Protein AF-A0A955R5H5-F1 (afdb_monomer)

Structure (mmCIF, N/CA/C/O backbone):
data_AF-A0A955R5H5-F1
#
_entry.id   AF-A0A955R5H5-F1
#
loop_
_atom_site.group_PDB
_atom_site.id
_atom_site.type_symbol
_atom_site.label_atom_id
_atom_site.label_alt_id
_atom_site.label_comp_id
_atom_site.label_asym_id
_atom_site.label_entity_id
_atom_site.label_seq_id
_atom_site.pdbx_PDB_ins_code
_atom_site.Cartn_x
_atom_site.Cartn_y
_atom_site.Cartn_z
_atom_site.occupancy
_atom_site.B_iso_or_equiv
_atom_site.auth_seq_id
_atom_site.auth_comp_id
_atom_site.auth_asym_id
_atom_site.auth_atom_id
_atom_site.pdbx_PDB_model_num
ATOM 1 N N . MET A 1 1 ? -11.544 -18.380 -12.487 1.00 40.41 1 MET A N 1
ATOM 2 C CA . MET A 1 1 ? -10.442 -18.846 -11.612 1.00 40.41 1 MET A CA 1
ATOM 3 C C . MET A 1 1 ? -9.152 -18.810 -12.414 1.00 40.41 1 MET A C 1
ATOM 5 O O . MET A 1 1 ? -9.013 -19.609 -13.329 1.00 40.41 1 MET A O 1
ATOM 9 N N . ALA A 1 2 ? -8.252 -17.868 -12.123 1.00 35.69 2 ALA A N 1
ATOM 10 C CA . ALA A 1 2 ? -6.928 -17.816 -12.738 1.00 35.69 2 ALA A CA 1
ATOM 11 C C . ALA A 1 2 ? -5.905 -18.457 -11.793 1.00 35.69 2 ALA A C 1
ATOM 13 O O . ALA A 1 2 ? -5.845 -18.164 -10.601 1.00 35.69 2 ALA A O 1
ATOM 14 N N . ILE A 1 3 ? -5.167 -19.395 -12.361 1.00 37.75 3 ILE A N 1
ATOM 15 C CA . ILE A 1 3 ? -4.262 -20.343 -11.725 1.00 37.75 3 ILE A CA 1
ATOM 16 C C . ILE A 1 3 ? -3.024 -19.631 -11.163 1.00 37.75 3 ILE A C 1
ATOM 18 O O . ILE A 1 3 ? -2.357 -18.849 -11.834 1.00 37.75 3 ILE A O 1
ATOM 22 N N . THR A 1 4 ? -2.751 -19.944 -9.901 1.00 45.56 4 THR A N 1
ATOM 23 C CA . THR A 1 4 ? -1.629 -19.575 -9.037 1.00 45.56 4 THR A CA 1
ATOM 24 C C . THR A 1 4 ? -0.266 -19.554 -9.747 1.00 45.56 4 THR A C 1
ATOM 26 O O . THR A 1 4 ? 0.260 -20.607 -10.104 1.00 45.56 4 THR A O 1
ATOM 29 N N . SER A 1 5 ? 0.367 -18.377 -9.861 1.00 42.75 5 SER A N 1
ATOM 30 C CA . SER A 1 5 ? 1.812 -18.288 -10.124 1.00 42.75 5 SER A CA 1
ATOM 31 C C . SER A 1 5 ? 2.577 -18.293 -8.793 1.00 42.75 5 SER A C 1
ATOM 33 O O . SER A 1 5 ? 2.209 -17.631 -7.822 1.00 42.75 5 SER A O 1
ATOM 35 N N . GLY A 1 6 ? 3.603 -19.136 -8.700 1.00 47.97 6 GLY A N 1
ATOM 36 C CA . GLY A 1 6 ? 4.294 -19.450 -7.454 1.00 47.97 6 GLY A CA 1
ATOM 37 C C . GLY A 1 6 ? 4.970 -18.252 -6.777 1.00 47.97 6 GLY A C 1
ATOM 38 O O . GLY A 1 6 ? 6.017 -17.787 -7.216 1.00 47.97 6 GLY A O 1
ATOM 39 N N . GLY A 1 7 ? 4.418 -17.836 -5.634 1.00 71.88 7 GLY A N 1
ATOM 40 C CA . GLY A 1 7 ? 5.145 -17.384 -4.438 1.00 71.88 7 GLY A CA 1
ATOM 41 C C . GLY A 1 7 ? 6.022 -16.130 -4.530 1.00 71.88 7 GLY A C 1
ATOM 42 O O . GLY A 1 7 ? 6.819 -15.911 -3.608 1.00 71.88 7 GLY A O 1
ATOM 43 N N . LYS A 1 8 ? 5.924 -15.332 -5.599 1.00 84.69 8 LYS A N 1
ATOM 44 C CA . LYS A 1 8 ? 6.640 -14.055 -5.704 1.00 84.69 8 LYS A CA 1
ATOM 45 C C . LYS A 1 8 ? 5.825 -12.905 -5.129 1.00 84.69 8 LYS A C 1
ATOM 47 O O . LYS A 1 8 ? 4.605 -12.899 -5.239 1.00 84.69 8 LYS A O 1
ATOM 52 N N . ALA A 1 9 ? 6.507 -11.956 -4.497 1.00 89.94 9 ALA A N 1
ATOM 53 C CA . ALA A 1 9 ? 5.872 -10.736 -4.020 1.00 89.94 9 ALA A CA 1
ATOM 54 C C . ALA A 1 9 ? 5.427 -9.856 -5.201 1.00 89.94 9 ALA A C 1
ATOM 56 O O . ALA A 1 9 ? 6.116 -9.798 -6.225 1.00 89.94 9 ALA A O 1
ATOM 57 N N . TYR A 1 10 ? 4.293 -9.177 -5.069 1.00 90.69 10 TYR A N 1
ATOM 58 C CA . TYR A 1 10 ? 3.777 -8.270 -6.093 1.00 90.69 10 TYR A CA 1
ATOM 59 C C . TYR A 1 10 ? 3.001 -7.105 -5.475 1.00 90.69 10 TYR A C 1
ATOM 61 O O . TYR A 1 10 ? 2.544 -7.180 -4.337 1.00 90.69 10 TYR A O 1
ATOM 69 N N . PHE A 1 11 ? 2.874 -6.028 -6.244 1.00 90.25 11 PHE A N 1
ATOM 70 C CA . PHE A 1 11 ? 2.105 -4.836 -5.908 1.00 90.25 11 PHE A CA 1
ATOM 71 C C . PHE A 1 11 ? 0.937 -4.708 -6.881 1.00 90.25 11 PHE A C 1
ATOM 73 O O . PHE A 1 11 ? 1.131 -4.880 -8.084 1.00 90.25 11 PHE A O 1
ATOM 80 N N . THR A 1 12 ? -0.244 -4.367 -6.387 1.00 88.56 12 THR A N 1
ATOM 81 C CA . THR A 1 12 ? -1.441 -4.140 -7.199 1.00 88.56 12 THR A CA 1
ATOM 82 C C . THR A 1 12 ? -1.892 -2.699 -7.027 1.00 88.56 12 THR A C 1
ATOM 84 O O . THR A 1 12 ? -2.096 -2.254 -5.903 1.00 88.56 12 THR A O 1
ATOM 87 N N . ASN A 1 13 ? -2.053 -1.973 -8.132 1.00 87.81 13 ASN A N 1
ATOM 88 C CA . ASN A 1 13 ? -2.708 -0.672 -8.154 1.00 87.81 13 ASN A CA 1
ATOM 89 C C . ASN A 1 13 ? -4.221 -0.886 -8.039 1.00 87.81 13 ASN A C 1
ATOM 91 O O . ASN A 1 13 ? -4.830 -1.463 -8.941 1.00 87.81 13 ASN A O 1
ATOM 95 N N . VAL A 1 14 ? -4.810 -0.419 -6.943 1.00 83.62 14 VAL A N 1
ATOM 96 C CA . VAL A 1 14 ? -6.243 -0.579 -6.672 1.00 83.62 14 VAL A CA 1
ATOM 97 C C . VAL A 1 14 ? -7.085 0.376 -7.525 1.00 83.62 14 VAL A C 1
ATOM 99 O O . VAL A 1 14 ? -8.175 0.003 -7.943 1.00 83.62 14 VAL A O 1
ATOM 102 N N . ASP A 1 15 ? -6.581 1.572 -7.840 1.00 77.75 15 ASP A N 1
ATOM 103 C CA . ASP A 1 15 ? -7.333 2.584 -8.597 1.00 77.75 15 ASP A CA 1
ATOM 104 C C . ASP A 1 15 ? -7.233 2.388 -10.129 1.00 77.75 15 ASP A C 1
ATOM 106 O O . ASP A 1 15 ? -8.121 2.805 -10.865 1.00 77.75 15 ASP A O 1
ATOM 110 N N . GLY A 1 16 ? -6.151 1.772 -10.627 1.00 69.12 16 GLY A N 1
ATOM 111 C CA . GLY A 1 16 ? -5.835 1.677 -12.065 1.00 69.12 16 GLY A CA 1
ATOM 112 C C . GLY A 1 16 ? -5.631 0.262 -12.621 1.00 69.12 16 GLY A C 1
ATOM 113 O O . GLY A 1 16 ? -5.218 0.118 -13.769 1.00 69.12 16 GLY A O 1
ATOM 114 N N . GLY A 1 17 ? -5.850 -0.787 -11.820 1.00 67.12 17 GLY A N 1
ATOM 115 C CA . GLY A 1 17 ? -5.877 -2.186 -12.282 1.00 67.12 17 GLY A CA 1
ATOM 116 C C . GLY A 1 17 ? -4.534 -2.810 -12.705 1.00 67.12 17 GLY A C 1
ATOM 117 O O . GLY A 1 17 ? -4.519 -3.908 -13.256 1.00 67.12 17 GLY A O 1
ATOM 118 N N . GLY A 1 18 ? -3.397 -2.153 -12.461 1.00 79.38 18 GLY A N 1
ATOM 119 C CA . GLY A 1 18 ? -2.066 -2.656 -12.831 1.00 79.38 18 GLY A CA 1
ATOM 120 C C . GLY A 1 18 ? -1.389 -3.501 -11.745 1.00 79.38 18 GLY A C 1
ATOM 121 O O . GLY A 1 18 ? -1.448 -3.158 -10.567 1.00 79.38 18 GLY A O 1
ATOM 122 N N . THR A 1 19 ? -0.665 -4.560 -12.127 1.00 86.12 19 THR A N 1
ATOM 123 C CA . THR A 1 19 ? 0.138 -5.379 -11.196 1.00 86.12 19 THR A CA 1
ATOM 124 C C . THR A 1 19 ? 1.630 -5.304 -11.523 1.00 86.12 19 THR A C 1
ATOM 126 O O . THR A 1 19 ? 2.046 -5.554 -12.653 1.00 86.12 19 THR A O 1
ATOM 129 N N . PHE A 1 20 ? 2.458 -5.015 -10.519 1.00 88.88 20 PHE A N 1
ATOM 130 C CA . PHE A 1 20 ? 3.916 -5.045 -10.608 1.00 88.88 20 PHE A CA 1
ATOM 131 C C . PHE A 1 20 ? 4.480 -6.246 -9.847 1.00 88.88 20 PHE A C 1
ATOM 133 O O . PHE A 1 20 ? 4.381 -6.332 -8.624 1.00 88.88 20 PHE A O 1
ATOM 140 N N . TYR A 1 21 ? 5.121 -7.163 -10.568 1.00 90.56 21 TYR A N 1
ATOM 141 C CA . TYR A 1 21 ? 5.742 -8.349 -9.981 1.00 90.56 21 TYR A CA 1
ATOM 142 C C . TYR A 1 21 ? 7.200 -8.092 -9.596 1.00 90.56 21 TYR A C 1
ATOM 144 O O . TYR A 1 21 ? 8.017 -7.674 -10.426 1.00 90.56 21 TYR A O 1
ATOM 152 N N . CYS A 1 22 ? 7.561 -8.425 -8.356 1.00 90.25 22 CYS A N 1
ATOM 153 C CA . CYS A 1 22 ? 8.949 -8.389 -7.914 1.00 90.25 22 CYS A CA 1
ATOM 154 C C . CYS A 1 22 ? 9.764 -9.484 -8.611 1.00 90.25 22 CYS A C 1
ATOM 156 O O . CYS A 1 22 ? 9.332 -10.631 -8.754 1.00 90.25 22 CYS A O 1
ATOM 158 N N . GLN A 1 23 ? 10.988 -9.147 -9.017 1.00 88.31 23 GLN A N 1
ATOM 159 C CA . GLN A 1 23 ? 11.893 -10.119 -9.629 1.00 88.31 23 GLN A CA 1
ATOM 160 C C . GLN A 1 23 ? 12.371 -11.158 -8.607 1.00 88.31 23 GLN A C 1
ATOM 162 O O . GLN A 1 23 ? 12.299 -12.369 -8.859 1.00 88.31 23 GLN A O 1
ATOM 167 N N . PHE A 1 24 ? 12.810 -10.656 -7.452 1.00 90.31 24 PHE A N 1
ATOM 168 C CA . PHE A 1 24 ? 13.217 -11.415 -6.280 1.00 90.31 24 PHE A CA 1
ATOM 169 C C . PHE A 1 24 ? 12.342 -11.031 -5.092 1.00 90.31 24 PHE A C 1
ATOM 171 O O . PHE A 1 24 ? 11.899 -9.889 -4.975 1.00 90.31 24 PHE A O 1
ATOM 178 N N . ASN A 1 25 ? 12.108 -11.994 -4.207 1.00 91.81 25 ASN A N 1
ATOM 179 C CA . ASN A 1 25 ? 11.373 -11.740 -2.977 1.00 91.81 25 ASN A CA 1
ATOM 180 C C . ASN A 1 25 ? 12.207 -10.886 -2.014 1.00 91.81 25 ASN A C 1
ATOM 182 O O . ASN A 1 25 ? 13.435 -11.026 -1.993 1.00 91.81 25 ASN A O 1
ATOM 186 N N . PRO A 1 26 ? 11.559 -10.033 -1.205 1.00 90.31 26 PRO A N 1
ATOM 187 C CA . PRO A 1 26 ? 12.258 -9.277 -0.179 1.00 90.31 26 PRO A CA 1
ATOM 188 C C . PRO A 1 26 ? 12.907 -10.234 0.825 1.00 90.31 26 PRO A C 1
ATOM 190 O O . PRO A 1 26 ? 12.339 -11.266 1.189 1.00 90.31 26 PRO A O 1
ATOM 193 N N . LYS A 1 27 ? 14.116 -9.888 1.277 1.00 90.56 27 LYS A N 1
ATOM 194 C CA . LYS A 1 27 ? 14.822 -10.648 2.322 1.00 90.56 27 LYS A CA 1
ATOM 195 C C . LYS A 1 27 ? 14.137 -10.493 3.681 1.00 90.56 27 LYS A C 1
ATOM 197 O O . LYS A 1 27 ? 14.104 -11.435 4.465 1.00 90.56 27 LYS A O 1
ATOM 202 N N . GLU A 1 28 ? 13.632 -9.295 3.949 1.00 90.62 28 GLU A N 1
ATOM 203 C CA . GLU A 1 28 ? 12.961 -8.916 5.185 1.00 90.62 28 GLU A CA 1
ATOM 204 C C . GLU A 1 28 ? 11.826 -7.935 4.884 1.00 90.62 28 GLU A C 1
ATOM 206 O O . GLU A 1 28 ? 11.904 -7.158 3.929 1.00 90.62 28 GLU A O 1
ATOM 211 N N . LEU A 1 29 ? 10.789 -7.978 5.717 1.00 92.00 29 LEU A N 1
ATOM 212 C CA . LEU A 1 29 ? 9.730 -6.979 5.786 1.00 92.00 29 LEU A CA 1
ATOM 213 C C . LEU A 1 29 ? 9.767 -6.369 7.187 1.00 92.00 29 LEU A C 1
ATOM 215 O O . LEU A 1 29 ? 9.774 -7.109 8.172 1.00 92.00 29 LEU A O 1
ATOM 219 N N . LYS A 1 30 ? 9.804 -5.039 7.280 1.00 92.19 30 LYS A N 1
ATOM 220 C CA . LYS A 1 30 ? 9.757 -4.303 8.549 1.00 92.19 30 LYS A CA 1
ATOM 221 C C . LYS A 1 30 ? 8.406 -3.624 8.674 1.00 92.19 30 LYS A C 1
ATOM 223 O O . LYS A 1 30 ? 8.125 -2.719 7.897 1.00 92.19 30 LYS A O 1
ATOM 228 N N . LEU A 1 31 ? 7.595 -4.088 9.617 1.00 92.25 31 LEU A N 1
ATOM 229 C CA . LEU A 1 31 ? 6.303 -3.499 9.950 1.00 92.25 31 LEU A CA 1
ATOM 230 C C . LEU A 1 31 ? 6.442 -2.721 11.261 1.00 92.25 31 LEU A C 1
ATOM 232 O O . LEU A 1 31 ? 6.859 -3.292 12.269 1.00 92.25 31 LEU A O 1
ATOM 236 N N . GLU A 1 32 ? 6.125 -1.432 11.228 1.00 88.88 32 GLU A N 1
ATOM 237 C CA . GLU A 1 32 ? 6.199 -0.531 12.376 1.00 88.88 32 GLU A CA 1
ATOM 238 C C . GLU A 1 32 ? 4.809 0.009 12.718 1.00 88.88 32 GLU A C 1
ATOM 240 O O . GLU A 1 32 ? 4.246 0.811 11.973 1.00 88.88 32 GLU A O 1
ATOM 245 N N . ASP A 1 33 ? 4.291 -0.400 13.878 1.00 88.69 33 ASP A N 1
ATOM 246 C CA . ASP A 1 33 ? 3.040 0.091 14.454 1.00 88.69 33 ASP A CA 1
ATOM 247 C C . ASP A 1 33 ? 3.350 1.021 15.626 1.00 88.69 33 ASP A C 1
ATOM 249 O O . ASP A 1 33 ? 4.019 0.635 16.588 1.00 88.69 33 ASP A O 1
ATOM 253 N N . THR A 1 34 ? 2.864 2.261 15.565 1.00 86.19 34 THR A N 1
ATOM 254 C CA . THR A 1 34 ? 3.123 3.262 16.609 1.00 86.19 34 THR A CA 1
ATOM 255 C C . THR A 1 34 ? 1.820 3.749 17.229 1.00 86.19 34 THR A C 1
ATOM 257 O O . THR A 1 34 ? 0.886 4.132 16.532 1.00 86.19 34 THR A O 1
ATOM 260 N N . ALA A 1 35 ? 1.764 3.801 18.559 1.00 87.94 35 ALA A N 1
ATOM 261 C CA . ALA A 1 35 ? 0.662 4.394 19.312 1.00 87.94 35 ALA A CA 1
ATOM 262 C C . ALA A 1 35 ? 1.147 5.631 20.074 1.00 87.94 35 ALA A C 1
ATOM 264 O O . ALA A 1 35 ? 2.223 5.623 20.671 1.00 87.94 35 ALA A O 1
ATOM 265 N N . SER A 1 36 ? 0.344 6.691 20.062 1.00 84.94 36 SER A N 1
ATOM 266 C CA . SER A 1 36 ? 0.617 7.920 20.800 1.00 84.94 36 SER A CA 1
ATOM 267 C C . SER A 1 36 ? -0.008 7.853 22.195 1.00 84.94 36 SER A C 1
ATOM 269 O O . SER A 1 36 ? -1.196 7.551 22.339 1.00 84.94 36 SER A O 1
ATOM 271 N N . TRP A 1 37 ? 0.809 8.125 23.214 1.00 87.25 37 TRP A N 1
ATOM 272 C CA . TRP A 1 37 ? 0.433 8.109 24.626 1.00 87.25 37 TRP A CA 1
ATOM 273 C C . TRP A 1 37 ? 0.801 9.443 25.264 1.00 87.25 37 TRP A C 1
ATOM 275 O O . TRP A 1 37 ? 1.936 9.905 25.126 1.00 87.25 37 TRP A O 1
ATOM 285 N N . LYS A 1 38 ? -0.139 10.034 25.997 1.00 86.62 38 LYS A N 1
ATOM 286 C CA . LYS A 1 38 ? 0.058 11.284 26.723 1.00 86.62 38 LYS A CA 1
ATOM 287 C C . LYS A 1 38 ? 0.225 11.015 28.222 1.00 86.62 38 LYS A C 1
ATOM 289 O O . LYS A 1 38 ? -0.648 10.376 28.813 1.00 86.62 38 LYS A O 1
ATOM 294 N N . PRO A 1 39 ? 1.310 11.487 28.857 1.00 84.06 39 PRO A N 1
ATOM 295 C CA . PRO A 1 39 ? 1.462 11.409 30.305 1.00 84.06 39 PRO A CA 1
ATOM 296 C C . PRO A 1 39 ? 0.536 12.403 31.022 1.00 84.06 39 PRO A C 1
ATOM 298 O O . PRO A 1 39 ? 0.275 13.496 30.525 1.00 84.06 39 PRO A O 1
ATOM 301 N N . SER A 1 40 ? 0.045 12.020 32.199 1.00 80.00 40 SER A N 1
ATOM 302 C CA . SER A 1 40 ? -0.732 12.872 33.099 1.00 80.00 40 SER A CA 1
ATOM 303 C C . SER A 1 40 ? 0.164 13.906 33.783 1.00 80.00 40 SER A C 1
ATOM 305 O O . SER A 1 40 ? 1.200 13.538 34.339 1.00 80.00 40 SER A O 1
ATOM 307 N N . ASP A 1 41 ? -0.279 15.161 33.845 1.00 75.62 41 ASP A N 1
ATOM 308 C CA . ASP A 1 41 ? 0.468 16.287 34.435 1.00 75.62 41 ASP A CA 1
ATOM 309 C C . ASP A 1 41 ? 0.388 16.368 35.983 1.00 75.62 41 ASP A C 1
ATOM 311 O O . ASP A 1 41 ? 0.565 17.432 36.579 1.00 75.62 41 ASP A O 1
ATOM 315 N N . GLU A 1 42 ? 0.108 15.256 36.669 1.00 76.38 42 GLU A N 1
ATOM 316 C CA . GLU A 1 42 ? -0.021 15.221 38.132 1.00 76.38 42 GLU A CA 1
ATOM 317 C C . GLU A 1 42 ? 1.346 15.360 38.830 1.00 76.38 42 GLU A C 1
ATOM 319 O O . GLU A 1 42 ? 2.248 14.536 38.664 1.00 76.38 42 GLU A O 1
ATOM 324 N N . GLN A 1 43 ? 1.504 16.401 39.654 1.00 66.31 43 GLN A N 1
ATOM 325 C CA . GLN A 1 43 ? 2.725 16.627 40.433 1.00 66.31 43 GLN A CA 1
ATOM 326 C C . GLN A 1 43 ? 2.788 15.697 41.656 1.00 66.31 43 GLN A C 1
ATOM 328 O O . GLN A 1 43 ? 1.817 15.558 42.395 1.00 66.31 43 GLN A O 1
ATOM 333 N N . GLY A 1 44 ? 3.958 15.098 41.906 1.00 74.19 44 GLY A N 1
ATOM 334 C CA . GLY A 1 44 ? 4.233 14.295 43.109 1.00 74.19 44 GLY A CA 1
ATOM 335 C C . GLY A 1 44 ? 4.215 12.775 42.913 1.00 74.19 44 GLY A C 1
ATOM 336 O O . GLY A 1 44 ? 4.519 12.042 43.852 1.00 74.19 44 GLY A O 1
ATOM 337 N N . GLN A 1 45 ? 3.919 12.284 41.708 1.00 66.62 45 GLN A N 1
ATOM 338 C CA . GLN A 1 45 ? 4.019 10.862 41.371 1.00 66.62 45 GLN A CA 1
ATOM 339 C C . GLN A 1 45 ? 5.399 10.540 40.782 1.00 66.62 45 GLN A C 1
ATOM 341 O O . GLN A 1 45 ? 5.888 11.232 39.894 1.00 66.62 45 GLN A O 1
ATOM 346 N N . SER A 1 46 ? 6.027 9.448 41.235 1.00 74.69 46 SER A N 1
ATOM 347 C CA . SER A 1 46 ? 7.308 8.984 40.669 1.00 74.69 46 SER A CA 1
ATOM 348 C C . SER A 1 46 ? 7.163 8.430 39.244 1.00 74.69 46 SER A C 1
ATOM 350 O O . SER A 1 46 ? 8.172 8.257 38.559 1.00 74.69 46 SER A O 1
ATOM 352 N N . LYS A 1 47 ? 5.936 8.103 38.814 1.00 77.94 47 LYS A N 1
ATOM 353 C CA . LYS A 1 47 ? 5.602 7.606 37.474 1.00 77.94 47 LYS A CA 1
ATOM 354 C C . LYS A 1 47 ? 4.267 8.226 37.032 1.00 77.94 47 LYS A C 1
ATOM 356 O O . LYS A 1 47 ? 3.285 8.019 37.742 1.00 77.94 47 LYS A O 1
ATOM 361 N N . PRO A 1 48 ? 4.209 8.965 35.910 1.00 78.38 48 PRO A N 1
ATOM 362 C CA . PRO A 1 48 ? 2.962 9.549 35.421 1.00 78.38 48 PRO A CA 1
ATOM 363 C C . PRO A 1 48 ? 2.026 8.464 34.874 1.00 78.38 48 PRO A C 1
ATOM 365 O O . PRO A 1 48 ? 2.480 7.462 34.314 1.00 78.38 48 PRO A O 1
ATOM 368 N N . LEU A 1 49 ? 0.716 8.672 35.008 1.00 81.00 49 LEU A N 1
ATOM 369 C CA . LEU A 1 49 ? -0.296 7.835 34.372 1.00 81.00 49 LEU A CA 1
ATOM 370 C C . LEU A 1 49 ? -0.316 8.131 32.864 1.00 81.00 49 LEU A C 1
ATOM 372 O O . LEU A 1 49 ? -0.251 9.288 32.461 1.00 81.00 49 LEU A O 1
ATOM 376 N N . LEU A 1 50 ? -0.383 7.101 32.020 1.00 84.19 50 LEU A N 1
ATOM 377 C CA . LEU A 1 50 ? -0.418 7.261 30.562 1.00 84.19 50 LEU A CA 1
ATOM 378 C C . LEU A 1 50 ? -1.853 7.132 30.048 1.00 84.19 50 LEU A C 1
ATOM 380 O O . LEU A 1 50 ? -2.513 6.123 30.296 1.00 84.19 50 LEU A O 1
ATOM 384 N N . THR A 1 51 ? -2.300 8.118 29.276 1.00 83.25 51 THR A N 1
ATOM 385 C CA . THR A 1 51 ? -3.575 8.098 28.554 1.00 83.25 51 THR A CA 1
ATOM 386 C C . THR A 1 51 ? -3.309 7.869 27.072 1.00 83.25 51 THR A C 1
ATOM 388 O O . THR A 1 51 ? -2.485 8.553 26.467 1.00 83.25 51 THR A O 1
ATOM 391 N N . TYR A 1 52 ? -3.993 6.897 26.475 1.00 85.75 52 TYR A N 1
ATOM 392 C CA . TYR A 1 52 ? -3.921 6.646 25.036 1.00 85.75 52 TYR A CA 1
ATOM 393 C C . TYR A 1 52 ? -4.579 7.792 24.253 1.00 85.75 52 TYR A C 1
ATOM 395 O O . TYR A 1 52 ? -5.712 8.159 24.561 1.00 85.75 52 TYR A O 1
ATOM 403 N N . GLU A 1 53 ? -3.896 8.336 23.240 1.00 85.62 53 GLU A N 1
ATOM 404 C CA . GLU A 1 53 ? -4.463 9.375 22.366 1.00 85.62 53 GLU A CA 1
ATOM 405 C C . GLU A 1 53 ? -4.970 8.799 21.043 1.00 85.62 53 GLU A C 1
ATOM 407 O O . GLU A 1 53 ? -6.152 8.913 20.723 1.00 85.62 53 GLU A O 1
ATOM 412 N N . LYS A 1 54 ? -4.069 8.210 20.245 1.00 80.19 54 LYS A N 1
ATOM 413 C CA . LYS A 1 54 ? -4.384 7.689 18.906 1.00 80.19 54 LYS A CA 1
ATOM 414 C C . LYS A 1 54 ? -3.332 6.713 18.388 1.00 80.19 54 LYS A C 1
ATOM 416 O O . LYS A 1 54 ? -2.148 6.832 18.708 1.00 80.19 54 LYS A O 1
ATOM 421 N N . GLY A 1 55 ? -3.751 5.799 17.518 1.00 83.81 55 GLY A N 1
ATOM 422 C CA . GLY A 1 55 ? -2.862 4.970 16.704 1.00 83.81 55 GLY A CA 1
ATOM 423 C C . GLY A 1 55 ? -2.331 5.759 15.508 1.00 83.81 55 GLY A C 1
ATOM 424 O O . GLY A 1 55 ? -3.050 6.574 14.930 1.00 83.81 55 GLY A O 1
ATOM 425 N N . GLN A 1 56 ? -1.062 5.564 15.165 1.00 84.31 56 GLN A N 1
ATOM 426 C CA . GLN A 1 56 ? -0.504 5.984 13.881 1.00 84.31 56 GLN A CA 1
ATOM 427 C C . GLN A 1 56 ? -0.711 4.864 12.853 1.00 84.31 56 GLN A C 1
ATOM 429 O O . GLN A 1 56 ? -0.713 3.700 13.250 1.00 84.31 56 GLN A O 1
ATOM 434 N N . PRO A 1 57 ? -0.865 5.192 11.557 1.00 87.56 57 PRO A N 1
ATOM 435 C CA . PRO A 1 57 ? -0.914 4.179 10.507 1.00 87.56 57 PRO A CA 1
ATOM 436 C C . PRO A 1 57 ? 0.355 3.328 10.509 1.00 87.56 57 PRO A C 1
ATOM 438 O O . PRO A 1 57 ? 1.448 3.881 10.688 1.00 87.56 57 PRO A O 1
ATOM 441 N N . ALA A 1 58 ? 0.214 2.024 10.275 1.00 90.12 58 ALA A N 1
ATOM 442 C CA . ALA A 1 58 ? 1.355 1.130 10.165 1.00 90.12 58 ALA A CA 1
ATOM 443 C C . ALA A 1 58 ? 2.278 1.559 9.014 1.00 90.12 58 ALA A C 1
ATOM 445 O O . ALA A 1 58 ? 1.823 2.013 7.957 1.00 90.12 58 ALA A O 1
ATOM 446 N N . VAL A 1 59 ? 3.586 1.400 9.196 1.00 92.88 59 VAL A N 1
ATOM 447 C CA . VAL A 1 59 ? 4.584 1.665 8.152 1.00 92.88 59 VAL A CA 1
ATOM 448 C C . VAL A 1 59 ? 5.265 0.359 7.774 1.00 92.88 59 VAL A C 1
ATOM 450 O O . VAL A 1 59 ? 5.859 -0.313 8.615 1.00 92.88 59 VAL A O 1
ATOM 453 N N . LEU A 1 60 ? 5.200 0.002 6.493 1.00 93.38 60 LEU A N 1
ATOM 454 C CA . LEU A 1 60 ? 5.886 -1.157 5.936 1.00 93.38 60 LEU A CA 1
ATOM 455 C C . LEU A 1 60 ? 7.117 -0.699 5.154 1.00 93.38 60 LEU A C 1
ATOM 457 O O . LEU A 1 60 ? 7.003 0.016 4.162 1.00 93.38 60 LEU A O 1
ATOM 461 N N . SER A 1 61 ? 8.294 -1.163 5.559 1.00 94.56 61 SER A N 1
ATOM 462 C CA . SER A 1 61 ? 9.554 -0.929 4.853 1.00 94.56 61 SER A CA 1
ATOM 463 C C . SER A 1 61 ? 10.163 -2.235 4.354 1.00 94.56 61 SER A C 1
ATOM 465 O O . SER A 1 61 ? 10.224 -3.231 5.079 1.00 94.56 61 SER A O 1
ATOM 467 N N . MET A 1 62 ? 10.647 -2.232 3.113 1.00 94.69 62 MET A N 1
ATOM 468 C CA . MET A 1 62 ? 11.265 -3.401 2.487 1.00 94.69 62 MET A CA 1
ATOM 469 C C . MET A 1 62 ? 12.359 -3.015 1.492 1.00 94.69 62 MET A C 1
ATOM 471 O O . MET A 1 62 ? 12.329 -1.940 0.894 1.00 94.69 62 MET A O 1
ATOM 475 N N . ASP A 1 63 ? 13.293 -3.939 1.274 1.00 94.88 63 ASP A N 1
ATOM 476 C CA . ASP A 1 63 ? 14.351 -3.810 0.274 1.00 94.88 63 ASP A CA 1
ATOM 477 C C . ASP A 1 63 ? 14.132 -4.808 -0.869 1.00 94.88 63 ASP A C 1
ATOM 479 O O . ASP A 1 63 ? 14.121 -6.026 -0.665 1.00 94.88 63 ASP A O 1
ATOM 483 N N . LEU A 1 64 ? 14.009 -4.282 -2.085 1.00 93.69 64 LEU A N 1
ATOM 484 C CA . LEU A 1 64 ? 13.896 -5.035 -3.328 1.00 93.69 64 LEU A CA 1
ATOM 485 C C . LEU A 1 64 ? 15.214 -4.974 -4.102 1.00 93.69 64 LEU A C 1
ATOM 487 O O . LEU A 1 64 ? 15.950 -3.988 -4.048 1.00 93.69 64 LEU A O 1
ATOM 491 N N . ILE A 1 65 ? 15.515 -6.033 -4.847 1.00 93.19 65 ILE A N 1
ATOM 492 C CA . ILE A 1 65 ? 16.674 -6.088 -5.740 1.00 93.19 65 ILE A CA 1
ATOM 493 C C . ILE A 1 65 ? 16.162 -6.379 -7.144 1.00 93.19 65 ILE A C 1
ATOM 495 O O . ILE A 1 65 ? 15.312 -7.250 -7.334 1.00 93.19 65 ILE A O 1
ATOM 499 N N . PHE A 1 66 ? 16.703 -5.658 -8.117 1.00 92.69 66 PHE A N 1
ATOM 500 C CA . PHE A 1 66 ? 16.474 -5.891 -9.533 1.00 92.69 66 PHE A CA 1
ATOM 501 C C . PHE A 1 66 ? 17.813 -6.119 -10.223 1.00 92.69 66 PHE A C 1
ATOM 503 O O . PHE A 1 66 ? 18.779 -5.400 -9.960 1.00 92.69 66 PHE A O 1
ATOM 510 N N . ASP A 1 67 ? 17.864 -7.125 -11.088 1.00 92.75 67 ASP A N 1
ATOM 511 C CA . ASP A 1 67 ? 19.080 -7.581 -11.745 1.00 92.75 67 ASP A CA 1
ATOM 512 C C . ASP A 1 67 ? 18.797 -8.009 -13.188 1.00 92.75 67 ASP A C 1
ATOM 514 O O . ASP A 1 67 ? 18.002 -8.912 -13.442 1.00 92.75 67 ASP A O 1
ATOM 518 N N . THR A 1 68 ? 19.455 -7.369 -14.142 1.00 91.12 68 THR A N 1
ATOM 519 C CA . THR A 1 68 ? 19.367 -7.681 -15.568 1.00 91.12 68 THR A CA 1
ATOM 520 C C . THR A 1 68 ? 20.692 -8.192 -16.135 1.00 91.12 68 THR A C 1
ATOM 522 O O . THR A 1 68 ? 20.803 -8.299 -17.357 1.00 91.12 68 THR A O 1
ATOM 525 N N . THR A 1 69 ? 21.670 -8.565 -15.291 1.00 87.31 69 THR A N 1
ATOM 526 C CA . THR A 1 69 ? 22.994 -9.062 -15.714 1.00 87.31 69 THR A CA 1
ATOM 527 C C . THR A 1 69 ? 22.901 -10.228 -16.698 1.00 87.31 69 THR A C 1
ATOM 529 O O . THR A 1 69 ? 23.635 -10.230 -17.679 1.00 87.31 69 THR A O 1
ATOM 532 N N . ASP A 1 70 ? 21.972 -11.161 -16.485 1.00 85.62 70 ASP A N 1
ATOM 533 C CA . ASP A 1 70 ? 21.775 -12.324 -17.363 1.00 85.62 70 ASP A CA 1
ATOM 534 C C . ASP A 1 70 ? 21.241 -11.931 -18.755 1.00 85.62 70 ASP A C 1
ATOM 536 O O . ASP A 1 70 ? 21.737 -12.371 -19.786 1.00 85.62 70 ASP A O 1
ATOM 540 N N . SER A 1 71 ? 20.272 -11.013 -18.796 1.00 82.81 71 SER A N 1
ATOM 541 C CA . SER A 1 71 ? 19.660 -10.532 -20.045 1.00 82.81 71 SER A CA 1
ATOM 542 C C . SER A 1 71 ? 20.482 -9.473 -20.794 1.00 82.81 71 SER A C 1
ATOM 544 O O . SER A 1 71 ? 20.202 -9.176 -21.952 1.00 82.81 71 SER A O 1
ATOM 546 N N . GLY A 1 72 ? 21.441 -8.825 -20.124 1.00 79.06 72 GLY A N 1
ATOM 547 C CA . GLY A 1 72 ? 22.212 -7.703 -20.668 1.00 79.06 72 GLY A CA 1
ATOM 548 C C . GLY A 1 72 ? 21.447 -6.376 -20.825 1.00 79.06 72 GLY A C 1
ATOM 549 O O . GLY A 1 72 ? 22.041 -5.404 -21.295 1.00 79.06 72 GLY A O 1
ATOM 550 N N . GLY A 1 73 ? 20.159 -6.325 -20.457 1.00 86.25 73 GLY A N 1
ATOM 551 C CA . GLY A 1 73 ? 19.296 -5.143 -20.574 1.00 86.25 73 GLY A CA 1
ATOM 552 C C . GLY A 1 73 ? 19.439 -4.132 -19.429 1.00 86.25 73 GLY A C 1
ATOM 553 O O . GLY A 1 73 ? 20.161 -4.366 -18.461 1.00 86.25 73 GLY A O 1
ATOM 554 N N . SER A 1 74 ? 18.720 -3.009 -19.521 1.00 89.12 74 SER A N 1
ATOM 555 C CA . SER A 1 74 ? 18.677 -1.984 -18.465 1.00 89.12 74 SER A CA 1
ATOM 556 C C . SER A 1 74 ? 17.655 -2.323 -17.380 1.00 89.12 74 SER A C 1
ATOM 558 O O . SER A 1 74 ? 16.509 -2.670 -17.670 1.00 89.12 74 SER A O 1
ATOM 560 N N . VAL A 1 75 ? 18.043 -2.149 -16.116 1.00 92.31 75 VAL A N 1
ATOM 561 C CA . VAL A 1 75 ? 17.153 -2.310 -14.955 1.00 92.31 75 VAL A CA 1
ATOM 562 C C . VAL A 1 75 ? 16.199 -1.122 -14.771 1.00 92.31 75 VAL A C 1
ATOM 564 O O . VAL A 1 75 ? 15.198 -1.220 -14.059 1.00 92.31 75 VAL A O 1
ATOM 567 N N . GLN A 1 76 ? 16.491 0.003 -15.425 1.00 88.94 76 GLN A N 1
ATOM 568 C CA . GLN A 1 76 ? 15.834 1.284 -15.186 1.00 88.94 76 GLN A CA 1
ATOM 569 C C . GLN A 1 76 ?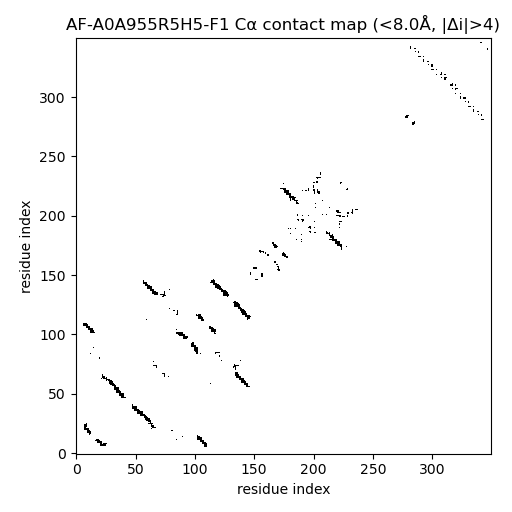 14.322 1.235 -15.434 1.00 88.94 76 GLN A C 1
ATOM 571 O O . GLN A 1 76 ? 13.568 1.728 -14.605 1.00 88.94 76 GLN A O 1
ATOM 576 N N . GLY A 1 77 ? 13.865 0.541 -16.482 1.00 88.31 77 GLY A N 1
ATOM 577 C CA . GLY A 1 77 ? 12.431 0.419 -16.770 1.00 88.31 77 GLY A CA 1
ATOM 578 C C . GLY A 1 77 ? 11.629 -0.226 -15.632 1.00 88.31 77 GLY A C 1
ATOM 579 O O . GLY A 1 77 ? 10.502 0.179 -15.363 1.00 88.31 77 GLY A O 1
ATOM 580 N N . ARG A 1 78 ? 12.220 -1.180 -14.895 1.00 88.94 78 ARG A N 1
ATOM 581 C CA . ARG A 1 78 ? 11.571 -1.791 -13.719 1.00 88.94 78 ARG A CA 1
ATOM 582 C C . ARG A 1 78 ? 11.527 -0.836 -12.531 1.00 88.94 78 ARG A C 1
ATOM 584 O O . ARG A 1 78 ? 10.535 -0.805 -11.810 1.00 88.94 78 ARG A O 1
ATOM 591 N N . VAL A 1 79 ? 12.597 -0.067 -12.332 1.00 89.38 79 VAL A N 1
ATOM 592 C CA . VAL A 1 79 ? 12.664 0.948 -11.274 1.00 89.38 79 VAL A CA 1
ATOM 593 C C . VAL A 1 79 ? 11.657 2.064 -11.549 1.00 89.38 79 VAL A C 1
ATOM 595 O O . VAL A 1 79 ? 10.942 2.467 -10.638 1.00 89.38 79 VAL A O 1
ATOM 598 N N . ASP A 1 80 ? 11.552 2.522 -12.795 1.00 89.56 80 ASP A N 1
ATOM 599 C CA . ASP A 1 80 ? 10.615 3.573 -13.188 1.00 89.56 80 ASP A CA 1
ATOM 600 C C . ASP A 1 80 ? 9.157 3.107 -13.103 1.00 89.56 80 ASP A C 1
ATOM 602 O O . ASP A 1 80 ? 8.317 3.857 -12.611 1.00 89.56 80 ASP A O 1
ATOM 606 N N . ALA A 1 81 ? 8.862 1.849 -13.448 1.00 87.75 81 ALA A N 1
ATOM 607 C CA . ALA A 1 81 ? 7.539 1.266 -13.219 1.00 87.75 81 ALA A CA 1
ATOM 608 C C . ALA A 1 81 ? 7.150 1.285 -11.730 1.00 87.75 81 ALA A C 1
ATOM 610 O O . ALA A 1 81 ? 6.031 1.662 -11.391 1.00 87.75 81 ALA A O 1
ATOM 611 N N . LEU A 1 82 ? 8.083 0.956 -10.828 1.00 87.62 82 LEU A N 1
ATOM 612 C CA . LEU A 1 82 ? 7.837 1.041 -9.388 1.00 87.62 82 LEU A CA 1
ATOM 613 C C . LEU A 1 82 ? 7.686 2.499 -8.916 1.00 87.62 82 LEU A C 1
ATOM 615 O O . LEU A 1 82 ? 6.842 2.802 -8.077 1.00 87.62 82 LEU A O 1
ATOM 619 N N . ARG A 1 83 ? 8.466 3.431 -9.476 1.00 87.69 83 ARG A N 1
ATOM 620 C CA . ARG A 1 83 ? 8.317 4.871 -9.201 1.00 87.69 83 ARG A CA 1
ATOM 621 C C . ARG A 1 83 ? 6.974 5.423 -9.675 1.00 87.69 83 ARG A C 1
ATOM 623 O O . ARG A 1 83 ? 6.507 6.397 -9.094 1.00 87.69 83 ARG A O 1
ATOM 630 N N . GLY A 1 84 ? 6.333 4.789 -10.656 1.00 84.75 84 GLY A N 1
ATOM 631 C CA . GLY A 1 84 ? 4.977 5.120 -11.091 1.00 84.75 84 GLY A CA 1
ATOM 632 C C . GLY A 1 84 ? 3.950 5.094 -9.954 1.00 84.75 84 GLY A C 1
ATOM 633 O O . GLY A 1 8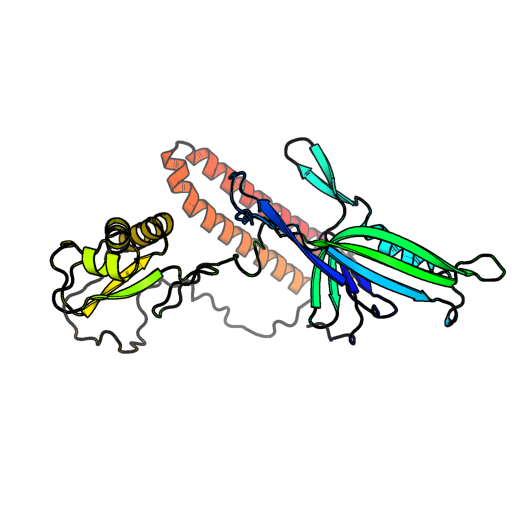4 ? 3.041 5.914 -9.948 1.00 84.75 84 GLY A O 1
ATOM 634 N N . PHE A 1 85 ? 4.143 4.252 -8.932 1.00 83.12 85 PHE A N 1
ATOM 635 C CA . PHE A 1 85 ? 3.261 4.208 -7.759 1.00 83.12 85 PHE A CA 1
ATOM 636 C C . PHE A 1 85 ? 3.371 5.433 -6.835 1.00 83.12 85 PHE A C 1
ATOM 638 O O . PHE A 1 85 ? 2.495 5.639 -6.003 1.00 83.12 85 PHE A O 1
ATOM 645 N N . LEU A 1 86 ? 4.421 6.252 -6.965 1.00 83.44 86 LEU A N 1
ATOM 646 C CA . LEU A 1 86 ? 4.525 7.543 -6.270 1.00 83.44 86 LEU A CA 1
ATOM 647 C C . LEU A 1 86 ? 3.865 8.685 -7.047 1.00 83.44 86 LEU A C 1
ATOM 649 O O . LEU A 1 86 ? 3.611 9.745 -6.478 1.00 83.44 86 LEU A O 1
ATOM 653 N N . ALA A 1 87 ? 3.652 8.515 -8.352 1.00 78.81 87 ALA A N 1
ATOM 654 C CA . ALA A 1 87 ? 3.167 9.591 -9.193 1.00 78.81 87 ALA A CA 1
ATOM 655 C C . ALA A 1 87 ? 1.691 9.868 -8.894 1.00 78.81 87 ALA A C 1
ATOM 657 O O . ALA A 1 87 ? 0.861 8.956 -8.896 1.00 78.81 87 ALA A O 1
ATOM 658 N N . ALA A 1 88 ? 1.365 11.144 -8.676 1.00 70.75 88 ALA A N 1
ATOM 659 C CA . ALA A 1 88 ? -0.010 11.596 -8.569 1.00 70.75 88 ALA A CA 1
ATOM 660 C C . ALA A 1 88 ? -0.678 11.436 -9.941 1.00 70.75 88 ALA A C 1
ATOM 662 O O . ALA A 1 88 ? -0.500 12.263 -10.830 1.00 70.75 88 ALA A O 1
ATOM 663 N N . THR A 1 89 ? -1.367 10.316 -10.125 1.00 67.31 89 THR A N 1
ATOM 664 C CA . THR A 1 89 ? -1.946 9.887 -11.408 1.00 67.31 89 THR A CA 1
ATOM 665 C C . THR A 1 89 ? -3.453 9.700 -11.326 1.00 67.31 89 THR A C 1
ATOM 667 O O . THR A 1 89 ? -4.116 9.674 -12.357 1.00 67.31 89 THR A O 1
ATOM 670 N N . VAL A 1 90 ? -4.004 9.610 -10.115 1.00 68.75 90 VAL A N 1
ATOM 671 C CA . VAL A 1 90 ? -5.433 9.410 -9.890 1.00 68.75 90 VAL A CA 1
ATOM 672 C C . VAL A 1 90 ? -6.073 10.768 -9.640 1.00 68.75 90 VAL A C 1
ATOM 674 O O . VAL A 1 90 ? -5.722 11.447 -8.672 1.00 68.75 90 VAL A O 1
ATOM 677 N N . ALA A 1 91 ? -6.975 11.173 -10.532 1.00 66.38 91 ALA A N 1
ATOM 678 C CA . ALA A 1 91 ? -7.795 12.363 -10.357 1.00 66.38 91 ALA A CA 1
ATOM 679 C C . ALA A 1 91 ? -8.968 12.044 -9.423 1.00 66.38 91 ALA A C 1
ATOM 681 O O . ALA A 1 91 ? -9.699 11.081 -9.637 1.00 66.38 91 ALA A O 1
ATOM 682 N N . GLU A 1 92 ? -9.138 12.861 -8.395 1.00 62.81 92 GLU A N 1
ATOM 683 C CA . GLU A 1 92 ? -10.274 12.843 -7.487 1.00 62.81 92 GLU A CA 1
ATOM 684 C C . GLU A 1 92 ? -11.091 14.110 -7.722 1.00 62.81 92 GLU A C 1
ATOM 686 O O . GLU A 1 92 ? -10.559 15.227 -7.718 1.00 62.81 92 GLU A O 1
ATOM 691 N N . ALA A 1 93 ? -12.390 13.921 -7.941 1.00 55.19 93 ALA A N 1
ATOM 692 C CA . ALA A 1 93 ? -13.346 15.011 -7.944 1.00 55.19 93 ALA A CA 1
ATOM 693 C C . ALA A 1 93 ? -13.692 15.328 -6.487 1.00 55.19 93 ALA A C 1
ATOM 695 O O . ALA A 1 93 ? -14.409 14.566 -5.843 1.00 55.19 93 ALA A O 1
ATOM 696 N N . ASP A 1 94 ? -13.148 16.426 -5.972 1.00 55.28 94 ASP A N 1
ATOM 697 C CA . ASP A 1 94 ? -13.492 16.947 -4.653 1.00 55.28 94 ASP A CA 1
ATOM 698 C C . ASP A 1 94 ? -14.459 18.135 -4.815 1.00 55.28 94 ASP A C 1
ATOM 700 O O . ASP A 1 94 ? -14.447 18.808 -5.852 1.00 55.28 94 ASP A O 1
ATOM 704 N N . GLU A 1 95 ? -15.275 18.438 -3.799 1.00 51.34 95 GLU A N 1
ATOM 705 C CA . GLU A 1 95 ? -16.324 19.488 -3.851 1.00 51.34 95 GLU A CA 1
ATOM 706 C C . GLU A 1 95 ? -15.783 20.918 -4.111 1.00 51.34 95 GLU A C 1
ATOM 708 O O . GLU A 1 95 ? -16.556 21.862 -4.276 1.00 51.34 95 GLU A O 1
ATOM 713 N N . GLY A 1 96 ? -14.457 21.097 -4.190 1.00 54.34 96 GLY A N 1
ATOM 714 C CA . GLY A 1 96 ? -13.782 22.371 -4.459 1.00 54.34 96 GLY A CA 1
ATOM 715 C C . GLY A 1 96 ? -12.751 22.365 -5.598 1.00 54.34 96 GLY A C 1
ATOM 716 O O . GLY A 1 96 ? -12.080 23.382 -5.784 1.00 54.34 96 GLY A O 1
ATOM 717 N N . GLY A 1 97 ? -12.587 21.269 -6.353 1.00 53.50 97 GLY A N 1
ATOM 718 C CA . GLY A 1 97 ? -11.643 21.203 -7.480 1.00 53.50 97 GLY A CA 1
ATOM 719 C C . GLY A 1 97 ? -11.127 19.799 -7.821 1.00 53.50 97 GLY A C 1
ATOM 720 O O . GLY A 1 97 ? -11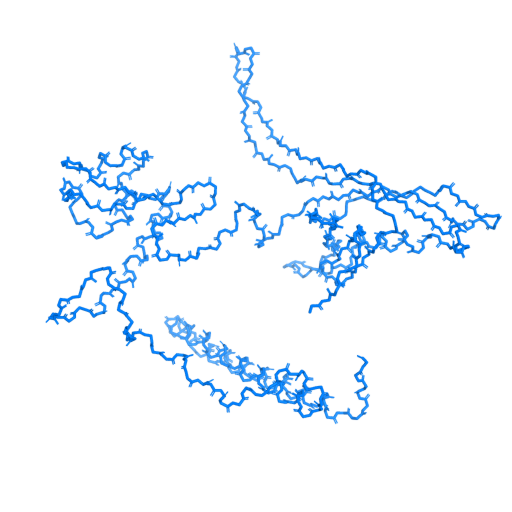.416 18.824 -7.137 1.00 53.50 97 GLY A O 1
ATOM 721 N N . GLN A 1 98 ? -10.339 19.705 -8.899 1.00 58.50 98 GLN A N 1
ATOM 722 C CA . GLN A 1 98 ? -9.635 18.476 -9.287 1.00 58.50 98 GLN A CA 1
ATOM 723 C C . GLN A 1 98 ? -8.379 18.319 -8.421 1.00 58.50 98 GLN A C 1
ATOM 725 O O . GLN A 1 98 ? -7.438 19.106 -8.551 1.00 58.50 98 GLN A O 1
ATOM 730 N N . SER A 1 99 ? -8.358 17.319 -7.542 1.00 65.12 99 SER A N 1
ATOM 731 C CA . SER A 1 99 ? -7.182 16.973 -6.739 1.00 65.12 99 SER A CA 1
ATOM 732 C C . SER A 1 99 ? -6.547 15.708 -7.299 1.00 65.12 99 SER A C 1
ATOM 734 O O . SER A 1 99 ? -7.245 14.749 -7.613 1.00 65.12 99 SER A O 1
ATOM 736 N N . THR A 1 100 ? -5.225 15.682 -7.462 1.00 76.75 100 THR A N 1
ATOM 737 C CA . THR A 1 100 ? -4.525 14.476 -7.920 1.00 76.75 100 THR A CA 1
ATOM 738 C C . THR A 1 100 ? -3.813 13.813 -6.749 1.00 76.75 100 THR A C 1
ATOM 740 O O . THR A 1 100 ? -3.042 14.464 -6.041 1.00 76.75 100 THR A O 1
ATOM 743 N N . ARG A 1 101 ? -4.024 12.506 -6.564 1.00 81.69 101 ARG A N 1
ATOM 744 C CA . ARG A 1 101 ? -3.346 11.708 -5.534 1.00 81.69 101 ARG A CA 1
ATOM 745 C C . ARG A 1 101 ? -2.485 10.590 -6.133 1.00 81.69 101 ARG A C 1
ATOM 747 O O . ARG A 1 101 ? -2.753 10.134 -7.250 1.00 81.69 101 ARG A O 1
ATOM 754 N N . PRO A 1 102 ? -1.458 10.119 -5.403 1.00 85.25 102 PRO A N 1
ATOM 755 C CA . PRO A 1 102 ? -0.831 8.837 -5.696 1.00 85.25 102 PRO A CA 1
ATOM 756 C C . PRO A 1 102 ? -1.853 7.691 -5.614 1.00 85.25 102 PRO A C 1
ATOM 758 O O . PRO A 1 102 ? -2.789 7.774 -4.811 1.00 85.25 102 PRO A O 1
ATOM 761 N N . PRO A 1 103 ? -1.682 6.628 -6.415 1.00 86.62 103 PRO A N 1
ATOM 762 C CA . PRO A 1 103 ? -2.568 5.476 -6.381 1.00 86.62 103 PRO A CA 1
ATOM 763 C C . PRO A 1 103 ? -2.464 4.709 -5.061 1.00 86.62 103 PRO A C 1
ATOM 765 O O . PRO A 1 103 ? -1.407 4.636 -4.424 1.00 86.62 103 PRO A O 1
ATOM 768 N N . HIS A 1 104 ? -3.564 4.075 -4.683 1.00 89.88 104 HIS A N 1
ATOM 769 C CA . HIS A 1 104 ? -3.609 3.062 -3.646 1.00 89.88 104 HIS A CA 1
ATOM 770 C C . HIS A 1 104 ? -2.969 1.770 -4.141 1.00 89.88 104 HIS A C 1
ATOM 772 O O . HIS A 1 104 ? -3.183 1.332 -5.277 1.00 89.88 104 HIS A O 1
ATOM 778 N N . VAL A 1 105 ? -2.177 1.153 -3.269 1.00 90.62 105 VAL A N 1
ATOM 779 C CA . VAL A 1 105 ? -1.379 -0.019 -3.601 1.00 90.62 105 VAL A CA 1
ATOM 780 C C . VAL A 1 105 ? -1.542 -1.096 -2.539 1.00 90.62 105 VAL A C 1
ATOM 782 O O . VAL A 1 105 ? -1.278 -0.869 -1.356 1.00 90.62 105 VAL A O 1
ATOM 785 N N . ASP A 1 106 ? -1.892 -2.295 -2.995 1.00 90.88 106 ASP A N 1
ATOM 786 C CA . ASP A 1 106 ? -1.874 -3.510 -2.189 1.00 90.88 106 ASP A CA 1
ATOM 787 C C . ASP A 1 106 ? -0.582 -4.283 -2.469 1.00 90.88 106 ASP A C 1
ATOM 789 O O . ASP A 1 106 ? -0.305 -4.687 -3.600 1.00 90.88 106 ASP A O 1
ATOM 793 N N . PHE A 1 107 ? 0.230 -4.493 -1.436 1.00 91.81 107 PHE A N 1
ATOM 794 C CA . PHE A 1 107 ? 1.392 -5.371 -1.489 1.00 91.81 107 PHE A CA 1
ATOM 795 C C . PHE A 1 107 ? 1.009 -6.772 -1.022 1.00 91.81 107 PHE A C 1
ATOM 797 O O . PHE A 1 107 ? 0.497 -6.944 0.083 1.00 91.81 107 PHE A O 1
ATOM 804 N N . HIS A 1 108 ? 1.325 -7.781 -1.828 1.00 89.81 108 HIS A N 1
ATOM 805 C CA . HIS A 1 108 ? 1.029 -9.177 -1.539 1.00 89.81 108 HIS A CA 1
ATOM 806 C C . HIS A 1 108 ? 2.297 -10.021 -1.528 1.00 89.81 108 HIS A C 1
ATOM 808 O O . HIS A 1 108 ? 3.115 -9.981 -2.452 1.00 89.81 108 HIS A O 1
ATOM 814 N N . TRP A 1 109 ? 2.424 -10.866 -0.509 1.00 88.50 109 TRP A N 1
ATOM 815 C CA . TRP A 1 109 ? 3.440 -11.905 -0.456 1.00 88.50 109 TRP A CA 1
ATOM 816 C C . TRP A 1 109 ? 2.937 -13.128 0.312 1.00 88.50 109 TRP A C 1
ATOM 818 O O . TRP A 1 109 ? 2.900 -13.156 1.543 1.00 88.50 109 TRP A O 1
ATOM 828 N N . LYS A 1 110 ? 2.571 -14.180 -0.431 1.00 84.25 110 LYS A N 1
ATOM 829 C CA . LYS A 1 110 ? 1.907 -15.376 0.116 1.00 84.25 110 LYS A CA 1
ATOM 830 C C . LYS A 1 110 ? 0.644 -14.981 0.899 1.00 84.25 110 LYS A C 1
ATOM 832 O O . LYS A 1 110 ? -0.271 -14.428 0.309 1.00 84.25 110 LYS A O 1
ATOM 837 N N . SER A 1 111 ? 0.587 -15.273 2.198 1.00 81.88 111 SER A N 1
ATOM 838 C CA . SER A 1 111 ? -0.531 -14.922 3.080 1.00 81.88 111 SER A CA 1
ATOM 839 C C . SER A 1 111 ? -0.449 -13.497 3.630 1.00 81.88 111 SER A C 1
ATOM 841 O O . SER A 1 111 ? -1.405 -13.032 4.241 1.00 81.88 111 SER A O 1
ATOM 843 N N . PHE A 1 112 ? 0.687 -12.815 3.468 1.00 84.75 112 PHE A N 1
ATOM 844 C CA . PHE A 1 112 ? 0.856 -11.446 3.935 1.00 84.75 112 PHE A CA 1
ATOM 845 C C . PHE A 1 112 ? 0.308 -10.474 2.891 1.00 84.75 112 PHE A C 1
ATOM 847 O O . PHE A 1 112 ? 0.679 -10.549 1.719 1.00 84.75 112 PHE A O 1
ATOM 854 N N . THR A 1 113 ? -0.565 -9.567 3.323 1.00 88.81 113 THR A N 1
ATOM 855 C CA . THR A 1 113 ? -1.091 -8.476 2.497 1.00 88.81 113 THR A CA 1
ATOM 856 C C . THR A 1 113 ? -0.993 -7.177 3.282 1.00 88.81 113 THR A C 1
ATOM 858 O O . THR A 1 113 ? -1.358 -7.145 4.455 1.00 88.81 113 THR A O 1
ATOM 861 N N . PHE A 1 114 ? -0.503 -6.121 2.639 1.00 90.19 114 PHE A N 1
ATOM 862 C CA . PHE A 1 114 ? -0.411 -4.784 3.213 1.00 90.19 114 PHE A CA 1
ATOM 863 C C . PHE A 1 114 ? -1.038 -3.772 2.260 1.00 90.19 114 PHE A C 1
ATOM 865 O O . PHE A 1 114 ? -0.593 -3.640 1.120 1.00 90.19 114 PHE A O 1
ATOM 872 N N . ARG A 1 115 ? -2.063 -3.067 2.736 1.00 91.56 115 ARG A N 1
ATOM 873 C CA . ARG A 1 115 ? -2.829 -2.089 1.963 1.00 91.56 115 ARG A CA 1
ATOM 874 C C . ARG A 1 115 ? -2.428 -0.682 2.360 1.00 91.56 115 ARG A C 1
ATOM 876 O O . ARG A 1 115 ? -2.478 -0.319 3.536 1.00 91.56 115 ARG A O 1
ATOM 883 N N . GLY A 1 116 ? -2.043 0.129 1.386 1.00 91.56 116 GLY A N 1
ATOM 884 C CA . GLY A 1 116 ? -1.561 1.461 1.697 1.00 91.56 116 GLY A CA 1
ATOM 885 C C . GLY A 1 116 ? -1.254 2.320 0.489 1.00 91.56 116 GLY A C 1
ATOM 886 O O . GLY A 1 116 ? -1.701 2.078 -0.627 1.00 91.56 116 GLY A O 1
ATOM 887 N N . VAL A 1 117 ? -0.466 3.352 0.745 1.00 92.00 117 VAL A N 1
ATOM 888 C CA . VAL A 1 117 ? 0.136 4.208 -0.275 1.00 92.00 117 VAL A CA 1
ATOM 889 C C . VAL A 1 117 ? 1.647 4.101 -0.178 1.00 92.00 117 VAL A C 1
ATOM 891 O O . VAL A 1 117 ? 2.202 3.894 0.905 1.00 92.00 117 VAL A O 1
ATOM 894 N N . VAL A 1 118 ? 2.335 4.241 -1.305 1.00 92.62 118 VAL A N 1
ATOM 895 C CA . VAL A 1 118 ? 3.795 4.318 -1.295 1.00 92.62 118 VAL A CA 1
ATOM 896 C C . VAL A 1 118 ? 4.194 5.717 -0.831 1.00 92.62 118 VAL A C 1
ATOM 898 O O . VAL A 1 118 ? 3.805 6.709 -1.436 1.00 92.62 118 VAL A O 1
ATOM 901 N N . GLU A 1 119 ? 4.962 5.801 0.251 1.00 91.88 119 GLU A N 1
ATOM 902 C CA . GLU A 1 119 ? 5.430 7.070 0.820 1.00 91.88 119 GLU A CA 1
ATOM 903 C C . GLU A 1 119 ? 6.801 7.453 0.258 1.00 91.88 119 GLU A C 1
ATOM 905 O O . GLU A 1 119 ? 7.073 8.619 -0.028 1.00 91.88 119 GLU A O 1
ATOM 910 N N . LYS A 1 120 ? 7.688 6.467 0.083 1.00 92.88 120 LYS A N 1
ATOM 911 C CA . LYS A 1 120 ? 9.063 6.712 -0.353 1.00 92.88 120 LYS A CA 1
ATOM 912 C C . LYS A 1 120 ? 9.621 5.539 -1.142 1.00 92.88 120 LYS A C 1
ATOM 914 O O . LYS A 1 120 ? 9.484 4.384 -0.750 1.00 92.88 120 LYS A O 1
ATOM 919 N N . ILE A 1 121 ? 10.334 5.859 -2.219 1.00 93.75 121 ILE A N 1
ATOM 920 C CA . ILE A 1 121 ? 11.158 4.915 -2.977 1.00 93.75 121 ILE A CA 1
ATOM 921 C C . ILE A 1 121 ? 12.566 5.495 -3.074 1.00 93.75 121 ILE A C 1
ATOM 923 O O . ILE A 1 121 ? 12.751 6.630 -3.512 1.00 93.75 121 ILE A O 1
ATOM 927 N N . SER A 1 122 ? 13.570 4.715 -2.683 1.00 93.81 122 SER A N 1
ATOM 928 C CA . SER A 1 122 ? 14.983 5.067 -2.826 1.00 93.81 122 SER A CA 1
ATOM 929 C C . SER A 1 122 ? 15.699 3.987 -3.625 1.00 93.81 122 SER A C 1
ATOM 931 O O . SER A 1 122 ? 15.822 2.854 -3.170 1.00 93.81 122 SER A O 1
ATOM 933 N N . ALA A 1 123 ? 16.158 4.328 -4.829 1.00 93.81 123 ALA A N 1
ATOM 934 C CA . ALA A 1 123 ? 16.872 3.410 -5.709 1.00 93.81 123 ALA A CA 1
ATOM 935 C C . ALA A 1 123 ? 18.378 3.706 -5.691 1.00 93.81 123 ALA A C 1
ATOM 937 O O . ALA A 1 123 ? 18.806 4.824 -5.964 1.00 93.81 123 ALA A O 1
ATOM 938 N N . SER A 1 124 ? 19.177 2.685 -5.395 1.00 94.44 124 SER A N 1
ATOM 939 C CA . SER A 1 124 ? 20.639 2.695 -5.446 1.00 94.44 124 SER A CA 1
ATOM 940 C C . SER A 1 124 ? 21.103 1.728 -6.531 1.00 94.44 124 SER A C 1
ATOM 942 O O . SER A 1 124 ? 20.922 0.516 -6.408 1.00 94.44 124 SER A O 1
ATOM 944 N N . VAL A 1 125 ? 21.695 2.245 -7.606 1.00 93.69 125 VAL A N 1
ATOM 945 C CA . VAL A 1 125 ? 22.258 1.404 -8.671 1.00 93.69 125 VAL A CA 1
ATOM 946 C C . VAL A 1 125 ? 23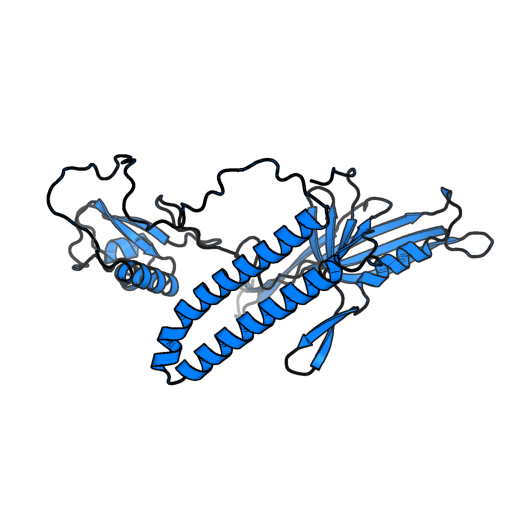.601 0.841 -8.207 1.00 93.69 125 VAL A C 1
ATOM 948 O O . VAL A 1 125 ? 24.472 1.584 -7.766 1.00 93.69 125 VAL A O 1
ATOM 951 N N . LEU A 1 126 ? 23.754 -0.481 -8.279 1.00 92.88 126 LEU A N 1
ATOM 952 C CA . LEU A 1 126 ? 24.907 -1.215 -7.752 1.00 92.88 126 LEU A CA 1
ATOM 953 C C . LEU A 1 126 ? 25.893 -1.651 -8.836 1.00 92.88 126 LEU A C 1
ATOM 955 O O . LEU A 1 126 ? 27.072 -1.831 -8.551 1.00 92.88 126 LEU A O 1
ATOM 959 N N . MET A 1 127 ? 25.413 -1.882 -10.058 1.00 91.12 127 MET A N 1
ATOM 960 C CA . MET A 1 127 ? 26.239 -2.376 -11.157 1.00 91.12 127 MET A CA 1
ATOM 961 C C . MET A 1 127 ? 25.874 -1.666 -12.449 1.00 91.12 127 MET A C 1
ATOM 963 O O . MET A 1 127 ? 24.694 -1.550 -12.788 1.00 91.12 127 MET A O 1
ATOM 967 N N . PHE A 1 128 ? 26.909 -1.258 -13.175 1.00 94.19 128 PHE A N 1
ATOM 968 C CA . PHE A 1 128 ? 26.816 -0.659 -14.493 1.00 94.19 128 PHE A CA 1
ATOM 969 C C . PHE A 1 128 ? 27.588 -1.511 -15.490 1.00 94.19 128 PHE A C 1
ATOM 971 O O . PHE A 1 128 ? 28.608 -2.119 -15.158 1.00 94.19 128 PHE A O 1
ATOM 978 N N . LYS A 1 129 ? 27.104 -1.533 -16.722 1.00 91.50 129 LYS A N 1
ATOM 979 C CA . LYS A 1 129 ? 27.848 -2.059 -17.857 1.00 91.50 129 LYS A CA 1
ATOM 980 C C . LYS A 1 129 ? 28.933 -1.060 -18.274 1.00 91.50 129 LYS A C 1
ATOM 982 O O . LYS A 1 129 ? 28.898 0.106 -17.887 1.00 91.50 129 LYS A O 1
ATOM 987 N N . ALA A 1 130 ? 29.887 -1.504 -19.093 1.00 92.06 130 ALA A N 1
ATOM 988 C CA . ALA A 1 130 ? 30.954 -0.650 -19.625 1.00 92.06 130 ALA A CA 1
ATOM 989 C C . ALA A 1 130 ? 30.436 0.571 -20.414 1.00 92.06 130 ALA A C 1
ATOM 991 O O . ALA A 1 130 ? 31.119 1.586 -20.483 1.00 92.06 130 ALA A O 1
ATOM 992 N N . ASP A 1 131 ? 29.229 0.480 -20.980 1.00 90.75 131 ASP A N 1
ATOM 993 C CA . ASP A 1 131 ? 28.541 1.575 -21.676 1.00 90.75 131 ASP A CA 1
ATOM 994 C C . ASP A 1 131 ? 27.792 2.542 -20.728 1.00 90.75 131 ASP A C 1
ATOM 996 O O . ASP A 1 131 ? 27.209 3.519 -21.187 1.00 90.75 131 ASP A O 1
ATOM 1000 N N . GLY A 1 132 ? 27.806 2.294 -19.411 1.00 89.31 132 GLY A N 1
ATOM 1001 C CA . GLY A 1 132 ? 27.097 3.088 -18.403 1.00 89.31 132 GLY A CA 1
ATOM 1002 C C . GLY A 1 132 ? 25.657 2.641 -18.130 1.00 89.31 132 GLY A C 1
ATOM 1003 O O . GLY A 1 132 ? 24.989 3.233 -17.283 1.00 89.31 132 GLY A O 1
ATOM 1004 N N . THR A 1 133 ? 25.164 1.586 -18.787 1.00 91.56 133 THR A N 1
ATOM 1005 C CA . THR A 1 133 ? 23.803 1.073 -18.563 1.00 91.56 133 THR A CA 1
ATOM 1006 C C . THR A 1 133 ? 23.672 0.469 -17.160 1.00 91.56 133 THR A C 1
ATOM 1008 O O . THR A 1 133 ? 24.471 -0.405 -16.806 1.00 91.56 133 THR A O 1
ATOM 1011 N N . PRO A 1 134 ? 22.667 0.861 -16.353 1.00 93.75 134 PRO A N 1
ATOM 1012 C CA . PRO A 1 134 ? 22.448 0.279 -15.035 1.00 93.75 134 PRO A CA 1
ATOM 1013 C C . PRO A 1 134 ? 21.908 -1.151 -15.177 1.00 93.75 134 PRO A C 1
ATOM 1015 O O . PRO A 1 134 ? 20.835 -1.374 -15.738 1.00 93.75 134 PRO A O 1
ATOM 1018 N N . MET A 1 135 ? 22.647 -2.128 -14.656 1.00 93.12 135 MET A N 1
ATOM 1019 C CA . MET A 1 135 ? 22.298 -3.553 -14.750 1.00 93.12 135 MET A CA 1
ATOM 1020 C C . MET A 1 135 ? 21.716 -4.110 -13.452 1.00 93.12 135 MET A C 1
ATOM 1022 O O . MET A 1 135 ? 20.941 -5.058 -13.471 1.00 93.12 135 MET A O 1
ATOM 1026 N N . ARG A 1 136 ? 22.078 -3.536 -12.301 1.00 93.81 136 ARG A N 1
ATOM 1027 C CA . ARG A 1 136 ? 21.574 -3.990 -11.000 1.00 93.81 136 ARG A CA 1
ATOM 1028 C C . ARG A 1 136 ? 21.252 -2.807 -10.112 1.00 93.81 136 ARG A C 1
ATOM 1030 O O . ARG A 1 136 ? 22.069 -1.896 -9.992 1.00 93.81 136 ARG A O 1
ATOM 1037 N N . ALA A 1 137 ? 20.106 -2.846 -9.443 1.00 94.31 137 ALA A N 1
ATOM 1038 C CA . ALA A 1 137 ? 19.690 -1.822 -8.495 1.00 94.31 137 ALA A CA 1
ATOM 1039 C C . ALA A 1 137 ? 19.092 -2.443 -7.229 1.00 94.31 137 ALA A C 1
ATOM 1041 O O . ALA A 1 137 ? 18.368 -3.437 -7.286 1.00 94.31 137 ALA A O 1
ATOM 1042 N N . LYS A 1 138 ? 19.389 -1.827 -6.085 1.00 94.69 138 LYS A N 1
ATOM 1043 C CA . LYS A 1 138 ? 18.696 -2.049 -4.818 1.00 94.69 138 LYS A CA 1
ATOM 1044 C C . LYS A 1 138 ? 17.688 -0.924 -4.626 1.00 94.69 138 LYS A C 1
ATOM 1046 O O . LYS A 1 138 ? 18.054 0.242 -4.738 1.00 94.69 138 LYS A O 1
ATOM 1051 N N . VAL A 1 139 ? 16.441 -1.262 -4.333 1.00 95.31 139 VAL A N 1
ATOM 1052 C CA . VAL A 1 139 ? 15.357 -0.296 -4.169 1.00 95.31 139 VAL A CA 1
ATOM 1053 C C . VAL A 1 139 ? 14.699 -0.486 -2.811 1.00 95.31 139 VAL A C 1
ATOM 1055 O O . VAL A 1 139 ? 14.096 -1.523 -2.555 1.00 95.31 139 VAL A O 1
ATOM 1058 N N . SER A 1 140 ? 14.818 0.518 -1.949 1.00 95.19 140 SER A N 1
ATOM 1059 C CA . SER A 1 140 ? 14.130 0.570 -0.662 1.00 95.19 140 SER A CA 1
ATOM 1060 C C . SER A 1 140 ? 12.766 1.225 -0.848 1.00 95.19 140 SER A C 1
ATOM 1062 O O . SER A 1 140 ? 12.682 2.343 -1.364 1.00 95.19 140 SER A O 1
ATOM 1064 N N . VAL A 1 141 ? 11.710 0.526 -0.441 1.00 94.62 141 VAL A N 1
ATOM 1065 C CA . VAL A 1 141 ? 10.315 0.967 -0.551 1.00 94.62 141 VAL A CA 1
ATOM 1066 C C . VAL A 1 141 ? 9.739 1.112 0.849 1.00 94.62 141 VAL A C 1
ATOM 1068 O O . VAL A 1 141 ? 9.825 0.182 1.651 1.00 94.62 141 VAL A O 1
ATOM 1071 N N . THR A 1 142 ? 9.132 2.264 1.117 1.00 95.31 142 THR A N 1
ATOM 1072 C CA . THR A 1 142 ? 8.366 2.538 2.333 1.00 95.31 142 THR A CA 1
ATOM 1073 C C . THR A 1 142 ? 6.923 2.816 1.946 1.00 95.31 142 THR A C 1
ATOM 1075 O O . THR A 1 142 ? 6.650 3.677 1.104 1.00 95.31 142 THR A O 1
ATOM 1078 N N . MET A 1 143 ? 6.008 2.074 2.555 1.00 93.94 143 MET A N 1
ATOM 1079 C CA . MET A 1 143 ? 4.569 2.205 2.390 1.00 93.94 143 MET A CA 1
ATOM 1080 C C . MET A 1 143 ? 3.931 2.583 3.718 1.00 93.94 143 MET A C 1
ATOM 1082 O O . MET A 1 143 ? 4.366 2.128 4.775 1.00 93.94 143 MET A O 1
ATOM 1086 N N . LYS A 1 144 ? 2.864 3.369 3.641 1.00 93.19 144 LYS A N 1
ATOM 1087 C CA . LYS A 1 144 ? 2.066 3.778 4.788 1.00 93.19 144 LYS A CA 1
ATOM 1088 C C . LYS A 1 144 ? 0.668 3.203 4.667 1.00 93.19 144 LYS A C 1
ATOM 1090 O O . LYS A 1 144 ? 0.060 3.282 3.599 1.00 93.19 144 LYS A O 1
ATOM 1095 N N . GLU A 1 145 ? 0.184 2.616 5.750 1.00 91.44 145 GLU A N 1
ATOM 1096 C CA . GLU A 1 145 ? -1.124 1.984 5.806 1.00 91.44 145 GLU A CA 1
ATOM 1097 C C . GLU A 1 145 ? -2.230 2.999 5.527 1.00 91.44 145 GLU A C 1
ATOM 1099 O O . GLU A 1 145 ? -2.191 4.155 5.965 1.00 91.44 145 GLU A O 1
ATOM 1104 N N . ARG A 1 146 ? -3.240 2.535 4.796 1.00 84.38 146 ARG A N 1
ATOM 1105 C CA . ARG A 1 146 ? -4.481 3.263 4.571 1.00 84.38 146 ARG A CA 1
ATOM 1106 C C . ARG A 1 146 ? -5.627 2.436 5.129 1.00 84.38 146 ARG A C 1
ATOM 1108 O O . ARG A 1 146 ? -5.834 1.305 4.699 1.00 84.38 146 ARG A O 1
ATOM 1115 N N . SER A 1 147 ? -6.437 3.046 5.989 1.00 70.25 147 SER A N 1
ATOM 1116 C CA . SER A 1 147 ? -7.771 2.524 6.270 1.00 70.25 147 SER A CA 1
ATOM 1117 C C . SER A 1 147 ? -8.689 2.862 5.101 1.00 70.25 147 SER A C 1
ATOM 1119 O O . SER A 1 147 ? -8.787 4.027 4.703 1.00 70.25 147 SER A O 1
ATOM 1121 N N . GLU A 1 148 ? -9.378 1.875 4.546 1.00 57.75 148 GLU A N 1
ATOM 1122 C CA . GLU A 1 148 ? -10.440 2.171 3.593 1.00 57.75 148 GLU A CA 1
ATOM 1123 C C . GLU A 1 148 ? -11.623 2.829 4.315 1.00 57.75 148 GLU A C 1
ATOM 1125 O O . GLU A 1 148 ? -11.975 2.397 5.412 1.00 57.75 148 GLU A O 1
ATOM 1130 N N . PRO A 1 149 ? -12.290 3.823 3.703 1.00 50.50 149 PRO A N 1
ATOM 1131 C CA . PRO A 1 149 ? -13.485 4.431 4.287 1.00 50.50 149 PRO A CA 1
ATOM 1132 C C . PRO A 1 149 ? -14.638 3.424 4.472 1.00 50.50 149 PRO A C 1
ATOM 1134 O O . PRO A 1 149 ? -15.458 3.617 5.361 1.00 50.50 149 PRO A O 1
ATOM 1137 N N . ASN A 1 150 ? -14.656 2.321 3.706 1.00 44.09 150 ASN A N 1
ATOM 1138 C CA . ASN A 1 150 ? -15.567 1.176 3.890 1.00 44.09 150 ASN A CA 1
ATOM 1139 C C . ASN A 1 150 ? -14.891 -0.092 4.448 1.00 44.09 150 ASN A C 1
ATOM 1141 O O . ASN A 1 150 ? -15.574 -1.038 4.831 1.00 44.09 150 ASN A O 1
ATOM 1145 N N . GLY A 1 151 ? -13.563 -0.106 4.544 1.00 41.03 151 GLY A N 1
ATOM 1146 C CA . GLY A 1 151 ? -12.786 -1.110 5.269 1.00 41.03 151 GLY A CA 1
ATOM 1147 C C . GLY A 1 151 ? -12.334 -0.516 6.591 1.00 41.03 151 GLY A C 1
ATOM 1148 O O . GLY A 1 151 ? -11.141 -0.459 6.894 1.00 41.03 151 GLY A O 1
ATOM 1149 N N . GLY A 1 152 ? -13.297 -0.007 7.359 1.00 35.53 152 GLY A N 1
ATOM 1150 C CA . GLY A 1 152 ? -13.056 0.405 8.724 1.00 35.53 152 GLY A CA 1
ATOM 1151 C C . GLY A 1 152 ? -12.642 -0.825 9.498 1.00 35.53 152 GLY A C 1
ATOM 1152 O O . GLY A 1 152 ? -13.516 -1.560 9.915 1.00 35.53 152 GLY A O 1
ATOM 1153 N N . ASN A 1 153 ? -11.336 -1.034 9.683 1.00 38.62 153 ASN A N 1
ATOM 1154 C CA . ASN A 1 153 ? -10.778 -2.085 10.520 1.00 38.62 153 ASN A CA 1
ATOM 1155 C C . ASN A 1 153 ? -11.251 -3.489 10.050 1.00 38.62 153 ASN A C 1
ATOM 1157 O O . ASN A 1 153 ? -12.420 -3.861 10.179 1.00 38.62 153 ASN A O 1
ATOM 1161 N N . THR A 1 154 ? -10.348 -4.394 9.678 1.00 39.69 154 THR A N 1
ATOM 1162 C CA . THR A 1 154 ? -10.650 -5.850 9.716 1.00 39.69 154 THR A CA 1
ATOM 1163 C C . THR A 1 154 ? -10.748 -6.340 11.186 1.00 39.69 154 THR A C 1
ATOM 1165 O O . THR A 1 154 ? -10.257 -7.392 11.573 1.00 39.69 154 THR A O 1
ATOM 1168 N N . GLY A 1 155 ? -11.403 -5.511 12.007 1.00 43.56 155 GLY A N 1
ATOM 1169 C CA . GLY A 1 155 ? -11.803 -5.577 13.402 1.00 43.56 155 GLY A CA 1
ATOM 1170 C C . GLY A 1 155 ? -12.940 -4.581 13.751 1.00 43.56 155 GLY A C 1
ATOM 1171 O O . GLY A 1 155 ? -13.251 -4.433 14.928 1.00 43.56 155 GLY A O 1
ATOM 1172 N N . SER A 1 156 ? -13.577 -3.883 12.793 1.00 36.97 156 SER A N 1
ATOM 1173 C CA . SER A 1 156 ? -14.722 -2.978 13.049 1.00 36.97 156 SER A CA 1
ATOM 1174 C C . SER A 1 156 ? -15.528 -2.618 11.785 1.00 36.97 156 SER A C 1
ATOM 1176 O O . SER A 1 156 ? -16.028 -1.505 11.658 1.00 36.97 156 SER A O 1
ATOM 1178 N N . GLY A 1 157 ? -15.705 -3.566 10.867 1.00 32.78 157 GLY A N 1
ATOM 1179 C CA . GLY A 1 157 ? -16.692 -3.501 9.788 1.00 32.78 157 GLY A CA 1
ATOM 1180 C C . GLY A 1 157 ? -17.800 -4.520 10.035 1.00 32.78 157 GLY A C 1
ATOM 1181 O O . GLY A 1 157 ? -17.956 -5.466 9.268 1.00 32.78 157 GLY A O 1
ATOM 1182 N N . SER A 1 158 ? -18.512 -4.414 11.161 1.00 37.84 158 SER A N 1
ATOM 1183 C CA . SER A 1 158 ? -19.641 -5.303 11.453 1.00 37.84 158 SER A CA 1
ATOM 1184 C C . SER A 1 158 ? -20.836 -4.935 10.576 1.00 37.84 158 SER A C 1
ATOM 1186 O O . SER A 1 158 ? -21.687 -4.141 10.967 1.00 37.84 158 SER A O 1
ATOM 1188 N N . SER A 1 159 ? -20.918 -5.579 9.411 1.00 33.94 159 SER A N 1
ATOM 1189 C CA . SER A 1 159 ? -22.205 -5.982 8.846 1.00 33.94 159 SER A CA 1
ATOM 1190 C C . SER A 1 159 ? -22.989 -6.725 9.933 1.00 33.94 159 SER A C 1
ATOM 1192 O O . SER A 1 159 ? -22.549 -7.758 10.447 1.00 33.94 159 SER A O 1
ATOM 1194 N N . VAL A 1 160 ? -24.126 -6.160 10.335 1.00 36.31 160 VAL A N 1
ATOM 1195 C CA . VAL A 1 160 ? -25.085 -6.810 11.228 1.00 36.31 160 VAL A CA 1
ATOM 1196 C C . VAL A 1 160 ? -25.846 -7.833 10.389 1.00 36.31 160 VAL A C 1
ATOM 1198 O O . VAL A 1 160 ? -26.871 -7.526 9.789 1.00 36.31 160 VAL A O 1
ATOM 1201 N N . THR A 1 161 ? -25.324 -9.056 10.320 1.00 30.06 161 THR A N 1
ATOM 1202 C CA . THR A 1 161 ? -26.053 -10.199 9.756 1.00 30.06 161 THR A CA 1
ATOM 1203 C C . THR A 1 161 ? -26.811 -10.889 10.885 1.00 30.06 161 THR A C 1
ATOM 1205 O O . THR A 1 161 ? -26.204 -11.365 11.845 1.00 30.06 161 THR A O 1
ATOM 1208 N N . LEU A 1 162 ? -28.141 -10.917 10.790 1.00 38.00 162 LEU A N 1
ATOM 1209 C CA . LEU A 1 162 ? -29.019 -11.627 11.719 1.00 38.00 162 LEU A CA 1
ATOM 1210 C C . LEU A 1 162 ? -28.788 -13.138 11.566 1.00 38.00 162 LEU A C 1
ATOM 1212 O O . LEU A 1 162 ? -29.260 -13.737 10.603 1.00 38.00 162 LEU A O 1
ATOM 1216 N N . SER A 1 163 ? -28.071 -13.770 12.497 1.00 33.06 163 SER A N 1
ATOM 1217 C CA . SER A 1 163 ? -28.110 -15.227 12.638 1.00 33.06 163 SER A CA 1
ATOM 1218 C C . SER A 1 163 ? -29.228 -15.606 13.611 1.00 33.06 163 SER A C 1
ATOM 1220 O O . SER A 1 163 ? -29.355 -15.055 14.704 1.00 33.06 163 SER A O 1
ATOM 1222 N N . SER A 1 164 ? -30.066 -16.553 13.198 1.00 39.00 164 SER A N 1
ATOM 1223 C CA . SER A 1 164 ? -31.279 -17.030 13.875 1.00 39.00 164 SER A CA 1
ATOM 1224 C C . SER A 1 164 ? -31.023 -17.836 15.161 1.00 39.00 164 SER A C 1
ATOM 1226 O O . SER A 1 164 ? -31.807 -18.709 15.521 1.00 39.00 164 SER A O 1
ATOM 1228 N N . ALA A 1 165 ? -29.934 -17.559 15.876 1.00 35.84 165 ALA A N 1
ATOM 1229 C CA . ALA A 1 165 ? -29.608 -18.205 17.139 1.00 35.84 165 ALA A CA 1
ATOM 1230 C C . ALA A 1 165 ? -28.780 -17.270 18.038 1.00 35.84 165 ALA A C 1
ATOM 1232 O O . ALA A 1 165 ? -27.555 -17.296 18.043 1.00 35.84 165 ALA A O 1
ATOM 1233 N N . GLY A 1 166 ? -29.469 -16.446 18.830 1.00 45.19 166 GLY A N 1
ATOM 1234 C CA . GLY A 1 166 ? -29.077 -16.184 20.221 1.00 45.19 166 GLY A CA 1
ATOM 1235 C C . GLY A 1 166 ? -27.788 -15.414 20.546 1.00 45.19 166 GLY A C 1
ATOM 1236 O O . GLY A 1 166 ? -27.436 -15.373 21.722 1.00 45.19 166 GLY A O 1
ATOM 1237 N N . SER A 1 167 ? -27.095 -14.762 19.610 1.00 33.69 167 SER A N 1
ATOM 1238 C CA . SER A 1 167 ? -25.986 -13.862 19.978 1.00 33.69 167 SER A CA 1
ATOM 1239 C C . SER A 1 167 ? -25.741 -12.764 18.945 1.00 33.69 167 SER A C 1
ATOM 1241 O O . SER A 1 167 ? -25.294 -13.035 17.833 1.00 33.69 167 SER A O 1
ATOM 1243 N N . ILE A 1 168 ? -26.001 -11.515 19.338 1.00 43.19 168 ILE A N 1
ATOM 1244 C CA . ILE A 1 168 ? -25.724 -10.317 18.539 1.00 43.19 168 ILE A CA 1
ATOM 1245 C C . ILE A 1 168 ? -24.275 -9.904 18.830 1.00 43.19 168 ILE A C 1
ATOM 1247 O O . ILE A 1 168 ? -23.973 -9.402 19.916 1.00 43.19 168 ILE A O 1
ATOM 1251 N N . PHE A 1 169 ? -23.364 -10.131 17.881 1.00 37.78 169 PHE A N 1
ATOM 1252 C CA . PHE A 1 169 ? -21.986 -9.637 17.948 1.00 37.78 169 PHE A CA 1
ATOM 1253 C C . PHE A 1 169 ? -21.823 -8.411 17.037 1.00 37.78 169 PHE A C 1
ATOM 1255 O O . PHE A 1 169 ? -22.021 -8.498 15.830 1.00 37.78 169 PHE A O 1
ATOM 1262 N N . SER A 1 170 ? -21.410 -7.282 17.612 1.00 33.56 170 SER A N 1
ATOM 1263 C CA . SER A 1 170 ? -20.720 -6.186 16.923 1.00 33.56 170 SER A CA 1
ATOM 1264 C C . SER A 1 170 ? -19.290 -6.139 17.459 1.00 33.56 170 SER A C 1
ATOM 1266 O O . SER A 1 170 ? -19.054 -6.535 18.599 1.00 33.56 170 SER A O 1
ATOM 1268 N N . GLY A 1 171 ? -18.341 -5.711 16.627 1.00 34.38 171 GLY A N 1
ATOM 1269 C CA . GLY A 1 171 ? -16.896 -5.785 16.865 1.00 34.38 171 GLY A CA 1
ATOM 1270 C C . GLY A 1 171 ? -16.411 -5.511 18.299 1.00 34.38 171 GLY A C 1
ATOM 1271 O O . GLY A 1 171 ? -16.880 -4.605 18.980 1.00 34.38 171 GLY A O 1
ATOM 1272 N N . ALA A 1 172 ? -15.443 -6.330 18.727 1.00 38.44 172 ALA A N 1
ATOM 1273 C CA . ALA A 1 172 ? -14.567 -6.188 19.901 1.00 38.44 172 ALA A CA 1
ATOM 1274 C C . ALA A 1 172 ? -15.199 -5.874 21.279 1.00 38.44 172 ALA A C 1
ATOM 1276 O O . ALA A 1 172 ? -14.494 -5.520 22.222 1.00 38.44 172 ALA A O 1
ATOM 1277 N N . GLY A 1 173 ? -16.498 -6.096 21.450 1.00 42.66 173 GLY A N 1
ATOM 1278 C CA . GLY A 1 173 ? -17.176 -6.081 22.741 1.00 42.66 173 GLY A CA 1
ATOM 1279 C C . GLY A 1 173 ? -18.577 -6.635 22.553 1.00 42.66 173 GLY A C 1
ATOM 1280 O O . GLY A 1 173 ? -19.276 -6.216 21.642 1.00 42.66 173 GLY A O 1
ATOM 1281 N N . VAL A 1 174 ? -18.966 -7.626 23.359 1.00 44.84 174 VAL A N 1
ATOM 1282 C CA . VAL A 1 174 ? -20.243 -8.346 23.210 1.00 44.84 174 VAL A CA 1
ATOM 1283 C C . VAL A 1 174 ? -21.400 -7.354 23.046 1.00 44.84 174 VAL A C 1
ATOM 1285 O O . VAL A 1 174 ? -21.723 -6.652 24.000 1.00 44.84 174 VAL A O 1
ATOM 1288 N N . ALA A 1 175 ? -21.985 -7.278 21.847 1.00 56.84 175 ALA A N 1
ATOM 1289 C CA . ALA A 1 175 ? -22.878 -6.178 21.488 1.00 56.84 175 ALA A CA 1
ATOM 1290 C C . ALA A 1 175 ? -24.226 -6.271 22.191 1.00 56.84 175 ALA A C 1
ATOM 1292 O O . ALA A 1 175 ? -24.732 -5.271 22.683 1.00 56.84 175 ALA A O 1
ATOM 1293 N N . ALA A 1 176 ? -24.763 -7.464 22.388 1.00 56.22 176 ALA A N 1
ATOM 1294 C CA . ALA A 1 176 ? -25.800 -7.659 23.385 1.00 56.22 176 ALA A CA 1
ATOM 1295 C C . ALA A 1 176 ? -25.629 -9.031 24.025 1.00 56.22 176 ALA A C 1
ATOM 1297 O O . ALA A 1 176 ? -25.346 -10.018 23.347 1.00 56.22 176 ALA A O 1
ATOM 1298 N N . ARG A 1 177 ? -25.767 -9.087 25.348 1.00 64.50 177 ARG A N 1
ATOM 1299 C CA . ARG A 1 177 ? -25.772 -10.336 26.113 1.00 64.50 177 ARG A CA 1
ATOM 1300 C C . ARG A 1 177 ? -27.206 -10.689 26.439 1.00 64.50 177 ARG A C 1
ATOM 1302 O O . ARG A 1 177 ? -27.941 -9.822 26.890 1.00 64.50 177 ARG A O 1
ATOM 1309 N N . THR A 1 178 ? -27.585 -11.948 26.294 1.00 67.31 178 THR A N 1
ATOM 1310 C CA . THR A 1 178 ? -28.858 -12.410 26.845 1.00 67.31 178 THR A CA 1
ATOM 1311 C C . THR A 1 178 ? -28.615 -12.969 28.238 1.00 67.31 178 THR A C 1
ATOM 1313 O O . THR A 1 178 ? -27.730 -13.803 28.431 1.00 67.31 178 THR A O 1
ATOM 1316 N N . THR A 1 179 ? -29.362 -12.490 29.229 1.00 67.56 179 THR A N 1
ATOM 1317 C CA . THR A 1 179 ? -29.304 -13.000 30.603 1.00 67.56 179 THR A CA 1
ATOM 1318 C C . THR A 1 179 ? -30.654 -13.598 30.978 1.00 67.56 179 THR A C 1
ATOM 1320 O O . THR A 1 179 ? -31.698 -13.064 30.612 1.00 67.56 179 THR A O 1
ATOM 1323 N N . THR A 1 180 ? -30.646 -14.731 31.677 1.00 77.25 180 THR A N 1
ATOM 1324 C CA . THR A 1 180 ? -31.880 -15.346 32.184 1.00 77.25 180 THR A CA 1
ATOM 1325 C C . THR A 1 180 ? -32.156 -14.818 33.582 1.00 77.25 180 THR A C 1
ATOM 1327 O O . THR A 1 180 ? -31.284 -14.884 34.452 1.00 77.25 180 THR A O 1
ATOM 1330 N N . VAL A 1 181 ? -33.367 -14.309 33.797 1.00 76.94 181 VAL A N 1
ATOM 1331 C CA . VAL A 1 181 ? -33.805 -13.785 35.094 1.00 76.94 181 VAL A CA 1
ATOM 1332 C C . VAL A 1 181 ? -33.925 -14.925 36.100 1.00 76.94 181 VAL A C 1
ATOM 1334 O O . VAL A 1 181 ? -34.651 -15.897 35.876 1.00 76.94 181 VAL A O 1
ATOM 1337 N N . GLN A 1 182 ? -33.205 -14.798 37.212 1.00 75.88 182 GLN A N 1
ATOM 1338 C CA . GLN A 1 182 ? -33.268 -15.733 38.334 1.00 75.88 182 GLN A CA 1
ATOM 1339 C C . GLN A 1 182 ? -34.577 -15.560 39.129 1.00 75.88 182 GLN A C 1
ATOM 1341 O O . GLN A 1 182 ? -35.186 -14.487 39.085 1.00 75.88 182 GLN A O 1
ATOM 1346 N N . PRO A 1 183 ? -35.027 -16.579 39.888 1.00 72.38 183 PRO A N 1
ATOM 1347 C CA . PRO A 1 183 ? -36.199 -16.447 40.751 1.00 72.38 183 PRO A CA 1
ATOM 1348 C C . PRO A 1 183 ? -36.091 -15.239 41.691 1.00 72.38 183 PRO A C 1
ATOM 1350 O O . PRO A 1 183 ? -35.088 -15.080 42.385 1.00 72.38 183 PRO A O 1
ATOM 1353 N N . ASN A 1 184 ? -37.133 -14.402 41.716 1.00 73.44 184 ASN A N 1
ATOM 1354 C CA . ASN A 1 184 ? -37.228 -13.158 42.498 1.00 73.44 184 ASN A CA 1
ATOM 1355 C C . ASN A 1 184 ? -36.223 -12.047 42.122 1.00 73.44 184 ASN A C 1
ATOM 1357 O O . ASN A 1 184 ? -36.010 -11.130 42.916 1.00 73.44 184 ASN A O 1
ATOM 1361 N N . GLN A 1 185 ? -35.609 -12.101 40.936 1.00 78.00 185 GLN A N 1
ATOM 1362 C CA . GLN A 1 185 ? -34.703 -11.056 40.461 1.00 78.00 185 GLN A CA 1
ATOM 1363 C C . GLN A 1 185 ? -35.467 -9.943 39.726 1.00 78.00 185 GLN A C 1
ATOM 1365 O O . GLN A 1 185 ? -36.212 -10.204 38.784 1.00 78.00 185 GLN A O 1
ATOM 1370 N N . THR A 1 186 ? -35.251 -8.684 40.116 1.00 81.38 186 THR A N 1
ATOM 1371 C CA . THR A 1 186 ? -35.823 -7.520 39.409 1.00 81.38 186 THR A CA 1
ATOM 1372 C C . THR A 1 186 ? -34.951 -7.084 38.228 1.00 81.38 186 THR A C 1
ATOM 1374 O O . THR A 1 186 ? -33.755 -7.393 38.180 1.00 81.38 186 THR A O 1
ATOM 1377 N N . MET A 1 187 ? -35.498 -6.292 37.294 1.00 75.69 187 MET A N 1
ATOM 1378 C CA . MET A 1 187 ? -34.714 -5.764 36.163 1.00 75.69 187 MET A CA 1
ATOM 1379 C C . MET A 1 187 ? -33.504 -4.946 36.630 1.00 75.69 187 MET A C 1
ATOM 1381 O O . MET A 1 187 ? -32.428 -5.027 36.043 1.00 75.69 187 MET A O 1
ATOM 1385 N N . THR A 1 188 ? -33.649 -4.198 37.725 1.00 82.25 188 THR A N 1
ATOM 1386 C CA . THR A 1 188 ? -32.563 -3.421 38.338 1.00 82.25 188 THR A CA 1
ATOM 1387 C C . THR A 1 188 ? -31.450 -4.320 38.879 1.00 82.25 188 THR A C 1
ATOM 1389 O O . THR A 1 188 ? -30.270 -4.003 38.739 1.00 82.25 188 THR A O 1
ATOM 1392 N N . GLN A 1 189 ? -31.798 -5.469 39.464 1.00 81.06 189 GLN A N 1
ATOM 1393 C CA . GLN A 1 189 ? -30.814 -6.445 39.937 1.00 81.06 189 GLN A CA 1
ATOM 1394 C C . GLN A 1 189 ? -30.133 -7.177 38.773 1.00 81.06 189 GLN A C 1
ATOM 1396 O O . GLN A 1 189 ? -28.936 -7.452 38.840 1.00 81.06 189 GLN A O 1
ATOM 1401 N N . ALA A 1 190 ? -30.863 -7.460 37.690 1.00 76.31 190 ALA A N 1
ATOM 1402 C CA . ALA A 1 190 ? -30.290 -8.000 36.457 1.00 76.31 190 ALA A CA 1
ATOM 1403 C C . ALA A 1 190 ? -29.341 -6.996 35.777 1.00 76.31 190 ALA A C 1
ATOM 1405 O O . ALA A 1 190 ? -28.255 -7.377 35.341 1.00 76.31 190 ALA A O 1
ATOM 1406 N N . ALA A 1 191 ? -29.698 -5.711 35.761 1.00 78.25 191 ALA A N 1
ATOM 1407 C CA . ALA A 1 191 ? -28.848 -4.611 35.307 1.00 78.25 191 ALA A CA 1
ATOM 1408 C C . ALA A 1 191 ? -27.540 -4.528 36.106 1.00 78.25 191 ALA A C 1
ATOM 1410 O O . ALA A 1 191 ? -26.454 -4.583 35.524 1.00 78.25 191 ALA A O 1
ATOM 1411 N N . ALA A 1 192 ? -27.639 -4.498 37.439 1.00 79.00 192 ALA A N 1
ATOM 1412 C CA . ALA A 1 192 ? -26.480 -4.446 38.326 1.00 79.00 192 ALA A CA 1
ATOM 1413 C C . ALA A 1 192 ? -25.541 -5.651 38.135 1.00 79.00 192 ALA A C 1
ATOM 1415 O O . ALA A 1 192 ? -24.325 -5.476 38.048 1.00 79.00 192 ALA A O 1
ATOM 1416 N N . ALA A 1 193 ? -26.092 -6.862 37.995 1.00 78.62 193 ALA A N 1
ATOM 1417 C CA . ALA A 1 193 ? -25.311 -8.075 37.743 1.00 78.62 193 ALA A CA 1
ATOM 1418 C C . ALA A 1 193 ? -24.550 -8.036 36.404 1.00 78.62 193 ALA A C 1
ATOM 1420 O O . ALA A 1 193 ? -23.451 -8.580 36.302 1.00 78.62 193 ALA A O 1
ATOM 1421 N N . ASN A 1 194 ? -25.105 -7.368 35.389 1.00 73.44 194 ASN A N 1
ATOM 1422 C CA . ASN A 1 194 ? -24.515 -7.286 34.053 1.00 73.44 194 ASN A CA 1
ATOM 1423 C C . ASN A 1 194 ? -23.721 -5.993 33.799 1.00 73.44 194 ASN A C 1
ATOM 1425 O O . ASN A 1 194 ? -23.237 -5.800 32.686 1.00 73.44 194 ASN A O 1
ATOM 1429 N N . LYS A 1 195 ? -23.532 -5.145 34.823 1.00 78.31 195 LYS A N 1
ATOM 1430 C CA . LYS A 1 195 ? -22.848 -3.841 34.718 1.00 78.31 195 LYS A CA 1
ATOM 1431 C C . LYS A 1 195 ? -23.467 -2.922 33.649 1.00 78.31 195 LYS A C 1
ATOM 1433 O O . LYS A 1 195 ? -22.748 -2.183 32.982 1.00 78.31 195 LYS A O 1
ATOM 1438 N N . SER A 1 196 ? -24.790 -2.973 33.505 1.00 76.44 196 SER A N 1
ATOM 1439 C CA . SER A 1 196 ? -25.575 -2.120 32.602 1.00 76.44 196 SER A CA 1
ATOM 1440 C C . SER A 1 196 ? -26.599 -1.301 33.384 1.00 76.44 196 SER A C 1
ATOM 1442 O O . SER A 1 196 ? -26.909 -1.609 34.533 1.00 76.44 196 SER A O 1
ATOM 1444 N N . ASP A 1 197 ? -27.164 -0.279 32.746 1.00 81.44 197 ASP A N 1
ATOM 1445 C CA . ASP A 1 197 ? -28.235 0.532 33.321 1.00 81.44 197 ASP A CA 1
ATOM 1446 C C . ASP A 1 197 ? -29.616 -0.092 33.079 1.00 81.44 197 ASP A C 1
ATOM 1448 O O . ASP A 1 197 ? -29.934 -0.568 31.986 1.00 81.44 197 ASP A O 1
ATOM 1452 N N . PHE A 1 198 ? -30.491 -0.032 34.090 1.00 78.12 198 PHE A N 1
ATOM 1453 C CA . PHE A 1 198 ? -31.844 -0.596 33.998 1.00 78.12 198 PHE A CA 1
ATOM 1454 C C . PHE A 1 198 ? -32.678 0.047 32.879 1.00 78.12 198 PHE A C 1
ATOM 1456 O O . PHE A 1 198 ? -33.485 -0.635 32.257 1.00 78.12 198 PHE A O 1
ATOM 1463 N N . ARG A 1 199 ? -32.475 1.344 32.602 1.00 80.94 199 ARG A N 1
ATOM 1464 C CA . ARG A 1 199 ? -33.188 2.081 31.540 1.00 80.94 199 ARG A CA 1
ATOM 1465 C C . ARG A 1 199 ? -32.832 1.550 30.158 1.00 80.94 199 ARG A C 1
ATOM 1467 O O . ARG A 1 199 ? -33.686 1.419 29.294 1.00 80.94 199 ARG A O 1
ATOM 1474 N N . THR A 1 200 ? -31.564 1.220 29.979 1.00 73.19 200 THR A N 1
ATOM 1475 C CA . THR A 1 200 ? -30.978 0.723 28.738 1.00 73.19 200 THR A CA 1
ATOM 1476 C C . THR A 1 200 ? -31.464 -0.689 28.433 1.00 73.19 200 THR A C 1
ATOM 1478 O O . THR A 1 200 ? -31.834 -0.983 27.300 1.00 73.19 200 THR A O 1
ATOM 1481 N N . ILE A 1 201 ? -31.559 -1.537 29.462 1.00 76.44 201 ILE A N 1
ATOM 1482 C CA . ILE A 1 201 ? -32.184 -2.862 29.358 1.00 76.44 201 ILE A CA 1
ATOM 1483 C C . ILE A 1 201 ? -33.691 -2.732 29.113 1.00 76.44 201 ILE A C 1
ATOM 1485 O O . ILE A 1 201 ? -34.209 -3.398 28.225 1.00 76.44 201 ILE A O 1
ATOM 1489 N N . ALA A 1 202 ? -34.395 -1.859 29.840 1.00 77.06 202 ALA A N 1
ATOM 1490 C CA . ALA A 1 202 ? -35.834 -1.657 29.659 1.00 77.06 202 ALA A CA 1
ATOM 1491 C C . ALA A 1 202 ? -36.177 -1.202 28.232 1.00 77.06 202 ALA A C 1
ATOM 1493 O O . ALA A 1 202 ? -37.083 -1.754 27.616 1.00 77.06 202 ALA A O 1
ATOM 1494 N N . ASN A 1 203 ? -35.405 -0.267 27.671 1.00 76.19 203 ASN A N 1
ATOM 1495 C CA . ASN A 1 203 ? -35.584 0.189 26.291 1.00 76.19 203 ASN A CA 1
ATOM 1496 C C . ASN A 1 203 ? -35.377 -0.942 25.275 1.00 76.19 203 ASN A C 1
ATOM 1498 O O . ASN A 1 203 ? -36.141 -1.047 24.325 1.00 76.19 203 ASN A O 1
ATOM 1502 N N . ALA A 1 204 ? -34.382 -1.808 25.481 1.00 71.19 204 ALA A N 1
ATOM 1503 C CA . ALA A 1 204 ? -34.133 -2.946 24.596 1.00 71.19 204 ALA A CA 1
ATOM 1504 C C . ALA A 1 204 ? -35.144 -4.097 24.751 1.00 71.19 204 ALA A C 1
ATOM 1506 O O . ALA A 1 204 ? -35.156 -5.000 23.919 1.00 71.19 204 ALA A O 1
ATOM 1507 N N . ASN A 1 205 ? -35.978 -4.084 25.797 1.00 76.69 205 ASN A N 1
ATOM 1508 C CA . ASN A 1 205 ? -36.970 -5.122 26.083 1.00 76.69 205 ASN A CA 1
ATOM 1509 C C . ASN A 1 205 ? -38.379 -4.515 26.234 1.00 76.69 205 ASN A C 1
ATOM 1511 O O . ASN A 1 205 ? -38.989 -4.648 27.300 1.00 76.69 205 ASN A O 1
ATOM 1515 N N . PRO A 1 206 ? -38.923 -3.861 25.188 1.00 70.81 206 PRO A N 1
ATOM 1516 C CA . PRO A 1 206 ? -40.204 -3.156 25.270 1.00 70.81 206 PRO A CA 1
ATOM 1517 C C . PRO A 1 206 ? -41.396 -4.085 25.548 1.00 70.81 206 PRO A C 1
ATOM 1519 O O . PRO A 1 206 ? -42.432 -3.625 26.020 1.00 70.81 206 PRO A O 1
ATOM 1522 N N . GLN A 1 207 ? -41.257 -5.394 25.308 1.00 70.38 207 GLN A N 1
ATOM 1523 C CA . GLN A 1 207 ? -42.275 -6.397 25.638 1.00 70.38 207 GLN A CA 1
ATOM 1524 C C . GLN A 1 207 ? -42.520 -6.580 27.150 1.00 70.38 207 GLN A C 1
ATOM 1526 O O . GLN A 1 207 ? -43.499 -7.215 27.536 1.00 70.38 207 GLN A O 1
ATOM 1531 N N . ILE A 1 208 ? -41.646 -6.059 28.019 1.00 73.50 208 ILE A N 1
ATOM 1532 C CA . ILE A 1 208 ? -41.773 -6.195 29.475 1.00 73.50 208 ILE A CA 1
ATOM 1533 C C . ILE A 1 208 ? -42.470 -4.960 30.035 1.00 73.50 208 ILE A C 1
ATOM 1535 O O . ILE A 1 208 ? -41.865 -3.904 30.206 1.00 73.50 208 ILE A O 1
ATOM 1539 N N . SER A 1 209 ? -43.757 -5.106 30.342 1.00 67.50 209 SER A N 1
ATOM 1540 C CA . SER A 1 209 ? -44.589 -4.003 30.834 1.00 67.50 209 SER A CA 1
ATOM 1541 C C . SER A 1 209 ? -44.352 -3.658 32.308 1.00 67.50 209 SER A C 1
ATOM 1543 O O . SER A 1 209 ? -44.530 -2.503 32.685 1.00 67.50 209 SER A O 1
ATOM 1545 N N . ASP A 1 210 ? -43.943 -4.630 33.135 1.00 76.62 210 ASP A N 1
ATOM 1546 C CA . ASP A 1 210 ? -43.646 -4.421 34.559 1.00 76.62 210 ASP A CA 1
ATOM 1547 C C . ASP A 1 210 ? -42.171 -4.743 34.885 1.00 76.62 210 ASP A C 1
ATOM 1549 O O . ASP A 1 210 ? -41.797 -5.908 35.047 1.00 76.62 210 ASP A O 1
ATOM 1553 N N . PRO A 1 211 ? -41.310 -3.716 35.008 1.00 68.75 211 PRO A N 1
ATOM 1554 C CA . PRO A 1 211 ? -39.894 -3.875 35.341 1.00 68.75 211 PRO A CA 1
ATOM 1555 C C . PRO A 1 211 ? -39.605 -4.440 36.736 1.00 68.75 211 PRO A C 1
ATOM 1557 O O . PRO A 1 211 ? -38.471 -4.859 37.003 1.00 68.75 211 PRO A O 1
ATOM 1560 N N . MET A 1 212 ? -40.586 -4.401 37.643 1.00 71.12 212 MET A N 1
ATOM 1561 C CA . MET A 1 212 ? -40.425 -4.846 39.028 1.00 71.12 212 MET A CA 1
ATOM 1562 C C . MET A 1 212 ? -40.891 -6.281 39.254 1.00 71.12 212 MET A C 1
ATOM 1564 O O . MET A 1 212 ? -40.495 -6.882 40.251 1.00 71.12 212 MET A O 1
ATOM 1568 N N . ASN A 1 213 ? -41.664 -6.846 38.328 1.00 73.94 213 ASN A N 1
ATOM 1569 C CA . ASN A 1 213 ? -42.183 -8.201 38.438 1.00 73.94 213 ASN A CA 1
ATOM 1570 C C . ASN A 1 213 ? -41.966 -8.983 37.137 1.00 73.94 213 ASN A C 1
ATOM 1572 O O . ASN A 1 213 ? -42.868 -9.127 36.313 1.00 73.94 213 ASN A O 1
ATOM 1576 N N . ILE A 1 214 ? -40.744 -9.491 36.958 1.00 76.94 214 ILE A N 1
ATOM 1577 C CA . ILE A 1 214 ? -40.378 -10.302 35.795 1.00 76.94 214 ILE A CA 1
ATOM 1578 C C . ILE A 1 214 ? -40.462 -11.789 36.177 1.00 76.94 214 ILE A C 1
ATOM 1580 O O . ILE A 1 214 ? -39.817 -12.194 37.148 1.00 76.94 214 ILE A O 1
ATOM 1584 N N . PRO A 1 215 ? -41.209 -12.628 35.431 1.00 74.12 215 PRO A N 1
ATOM 1585 C CA . PRO A 1 215 ? -41.254 -14.066 35.676 1.00 74.12 215 PRO A CA 1
ATOM 1586 C C . PRO A 1 215 ? -39.859 -14.703 35.618 1.00 74.12 215 PRO A C 1
ATOM 1588 O O . PRO A 1 215 ? -39.065 -14.421 34.713 1.00 74.12 215 PRO A O 1
ATOM 1591 N N . ALA A 1 216 ? -39.569 -15.595 36.566 1.00 66.12 216 ALA A N 1
ATOM 1592 C CA . ALA A 1 216 ? -38.324 -16.359 36.579 1.00 66.12 216 ALA A CA 1
ATOM 1593 C C . ALA A 1 216 ? -38.180 -17.172 35.280 1.00 66.12 216 ALA A C 1
ATOM 1595 O O . ALA A 1 216 ? -39.139 -17.799 34.832 1.00 66.12 216 ALA A O 1
ATOM 1596 N N . GLY A 1 217 ? -36.991 -17.161 34.673 1.00 67.25 217 GLY A N 1
ATOM 1597 C CA . GLY A 1 217 ? -36.737 -17.810 33.381 1.00 67.25 217 GLY A CA 1
ATOM 1598 C C . GLY A 1 217 ? -36.937 -16.913 32.152 1.00 67.25 217 GLY A C 1
ATOM 1599 O O . GLY A 1 217 ? -36.647 -17.346 31.039 1.00 67.25 217 GLY A O 1
ATOM 1600 N N . THR A 1 218 ? -37.372 -15.660 32.325 1.00 71.00 218 THR A N 1
ATOM 1601 C CA . THR A 1 218 ? -37.458 -14.693 31.217 1.00 71.00 218 THR A CA 1
ATOM 1602 C C . THR A 1 218 ? -36.060 -14.365 30.682 1.00 71.00 218 THR A C 1
ATOM 1604 O O . THR A 1 218 ? -35.144 -14.078 31.457 1.00 71.00 218 THR A O 1
ATOM 1607 N N . GLN A 1 219 ? -35.889 -14.391 29.357 1.00 74.88 219 GLN A N 1
ATOM 1608 C CA . GLN A 1 219 ? -34.654 -13.960 28.701 1.00 74.88 219 GLN A CA 1
ATOM 1609 C C . GLN A 1 219 ? -34.665 -12.442 28.496 1.00 74.88 219 GLN A C 1
ATOM 1611 O O . GLN A 1 219 ? -35.549 -11.904 27.833 1.00 74.88 219 GLN A O 1
ATOM 1616 N N . LEU A 1 220 ? -33.674 -11.760 29.070 1.00 74.69 220 LEU A N 1
ATOM 1617 C CA . LEU A 1 220 ? -33.467 -10.321 28.945 1.00 74.69 220 LEU A CA 1
ATOM 1618 C C . LEU A 1 220 ? -32.306 -10.029 28.009 1.00 74.69 220 LEU A C 1
ATOM 1620 O O . LEU A 1 220 ? -31.198 -10.528 28.220 1.00 74.69 220 LEU A O 1
ATOM 1624 N N . VAL A 1 221 ? -32.534 -9.151 27.037 1.00 76.06 221 VAL A N 1
ATOM 1625 C CA . VAL A 1 221 ? -31.465 -8.624 26.189 1.00 76.06 221 VAL A CA 1
ATOM 1626 C C . VAL A 1 221 ? -30.777 -7.460 26.900 1.00 76.06 221 VAL A C 1
ATOM 1628 O O . VAL A 1 221 ? -31.405 -6.461 27.237 1.00 76.06 221 VAL A O 1
ATOM 1631 N N . VAL A 1 222 ? -29.474 -7.577 27.128 1.00 77.00 222 VAL A N 1
ATOM 1632 C CA . VAL A 1 222 ? -28.629 -6.571 27.775 1.00 77.00 222 VAL A CA 1
ATOM 1633 C C . VAL A 1 222 ? -27.711 -5.952 26.719 1.00 77.00 222 VAL A C 1
ATOM 1635 O O . VAL A 1 222 ? -26.695 -6.560 26.367 1.00 77.00 222 VAL A O 1
ATOM 1638 N N . PRO A 1 223 ? -28.058 -4.777 26.166 1.00 70.31 223 PRO A N 1
ATOM 1639 C CA . PRO A 1 223 ? -27.249 -4.125 25.141 1.00 70.31 223 PRO A CA 1
ATOM 1640 C C . PRO A 1 223 ? -26.006 -3.463 25.755 1.00 70.31 223 PRO A C 1
ATOM 1642 O O . PRO A 1 223 ? -26.023 -2.990 26.893 1.00 70.31 223 PRO A O 1
ATOM 1645 N N . ALA A 1 224 ? -24.927 -3.393 24.975 1.00 66.38 224 ALA A N 1
ATOM 1646 C CA . ALA A 1 224 ? -23.653 -2.823 25.416 1.00 66.38 224 ALA A CA 1
ATOM 1647 C C . ALA A 1 224 ? -23.694 -1.301 25.655 1.00 66.38 224 ALA A C 1
ATOM 1649 O O . ALA A 1 224 ? -22.892 -0.778 26.426 1.00 66.38 224 ALA A O 1
ATOM 1650 N N . ASN A 1 225 ? -24.597 -0.576 24.987 1.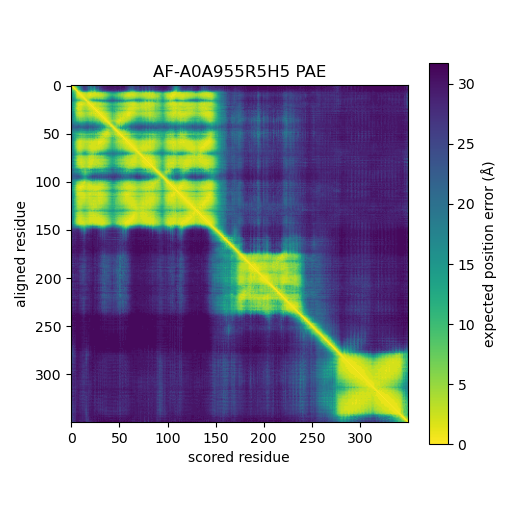00 65.19 225 ASN A N 1
ATOM 1651 C CA . ASN A 1 225 ? -24.751 0.872 25.131 1.00 65.19 225 ASN A CA 1
ATOM 1652 C C . ASN A 1 225 ? -26.175 1.347 24.769 1.00 65.19 225 ASN A C 1
ATOM 1654 O O . ASN A 1 225 ? -26.983 0.606 24.207 1.00 65.19 225 ASN A O 1
ATOM 1658 N N . ASN A 1 226 ? -26.470 2.615 25.078 1.00 65.06 226 ASN A N 1
ATOM 1659 C CA . ASN A 1 226 ? -27.782 3.237 24.845 1.00 65.06 226 ASN A CA 1
ATOM 1660 C C . ASN A 1 226 ? -28.146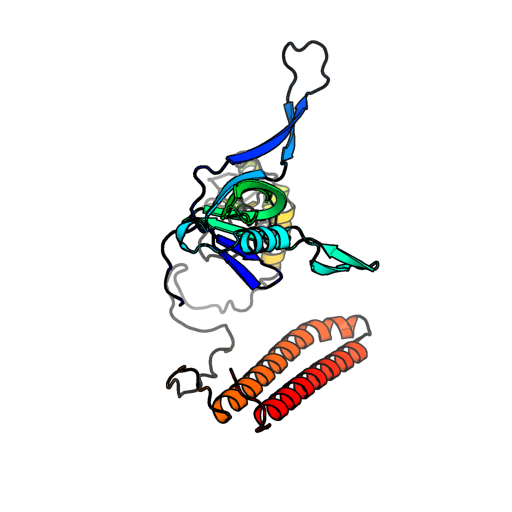 3.374 23.361 1.00 65.06 226 ASN A C 1
ATOM 1662 O O . ASN A 1 226 ? -29.320 3.282 23.011 1.00 65.06 226 ASN A O 1
ATOM 1666 N N . ALA A 1 227 ? -27.158 3.587 22.489 1.00 62.19 227 ALA A N 1
ATOM 1667 C CA . ALA A 1 227 ? -27.393 3.706 21.052 1.00 62.19 227 ALA A CA 1
ATOM 1668 C C . ALA A 1 227 ? -27.940 2.391 20.481 1.00 62.19 227 ALA A C 1
ATOM 1670 O O . ALA A 1 227 ? -28.944 2.386 19.772 1.00 62.19 227 ALA A O 1
ATOM 1671 N N . LEU A 1 228 ? -27.332 1.271 20.871 1.00 62.94 228 LEU A N 1
ATOM 1672 C CA . LEU A 1 228 ? -27.779 -0.055 20.482 1.00 62.94 228 LEU A CA 1
ATOM 1673 C C . LEU A 1 228 ? -29.140 -0.400 21.097 1.00 62.94 228 LEU A C 1
ATOM 1675 O O . LEU A 1 228 ? -29.989 -0.949 20.404 1.00 62.94 228 LEU A O 1
ATOM 1679 N N . ALA A 1 229 ? -29.390 -0.013 22.351 1.00 60.69 229 ALA A N 1
ATOM 1680 C CA . ALA A 1 229 ? -30.698 -0.193 22.980 1.00 60.69 229 ALA A CA 1
ATOM 1681 C C . ALA A 1 229 ? -31.834 0.452 22.171 1.00 60.69 229 ALA A C 1
ATOM 1683 O O . ALA A 1 229 ? -32.879 -0.165 21.991 1.00 60.69 229 ALA A O 1
ATOM 1684 N N . ASN A 1 230 ? -31.615 1.655 21.631 1.00 61.75 230 ASN A N 1
ATOM 1685 C CA . ASN A 1 230 ? -32.605 2.345 20.801 1.00 61.75 230 ASN A CA 1
ATOM 1686 C C . ASN A 1 230 ? -32.821 1.650 19.448 1.00 61.75 230 ASN A C 1
ATOM 1688 O O . ASN A 1 230 ? -33.952 1.574 18.974 1.00 61.75 230 ASN A O 1
ATOM 1692 N N . VAL A 1 231 ? -31.761 1.115 18.833 1.00 62.34 231 VAL A N 1
ATOM 1693 C CA . VAL A 1 231 ? -31.884 0.333 17.592 1.00 62.34 231 VAL A CA 1
ATOM 1694 C C . VAL A 1 231 ? -32.684 -0.947 17.835 1.00 62.34 231 VAL A C 1
ATOM 1696 O O . VAL A 1 231 ? -33.604 -1.233 17.072 1.00 62.34 231 VAL A O 1
ATOM 1699 N N . LEU A 1 232 ? -32.399 -1.672 18.923 1.00 64.00 232 LEU A N 1
ATOM 1700 C CA . LEU A 1 232 ? -33.149 -2.876 19.294 1.00 64.00 232 LEU A CA 1
ATOM 1701 C C . LEU A 1 232 ? -34.614 -2.561 19.617 1.00 64.00 232 LEU A C 1
ATOM 1703 O O . LEU A 1 232 ? -35.501 -3.280 19.166 1.00 64.00 232 LEU A O 1
ATOM 1707 N N . ALA A 1 233 ? -34.878 -1.466 20.334 1.00 62.94 233 ALA A N 1
ATOM 1708 C CA . ALA A 1 233 ? -36.233 -1.013 20.639 1.00 62.94 233 ALA A CA 1
ATOM 1709 C C . ALA A 1 233 ? -37.041 -0.735 19.363 1.00 62.94 233 ALA A C 1
ATOM 1711 O O . ALA A 1 233 ? -38.163 -1.215 19.208 1.00 62.94 233 ALA A O 1
ATOM 1712 N N . ASN A 1 234 ? -36.448 -0.002 18.416 1.00 58.12 234 ASN A N 1
ATOM 1713 C CA . ASN A 1 234 ? -37.100 0.360 17.158 1.00 58.12 234 ASN A CA 1
ATOM 1714 C C . ASN A 1 234 ? -37.340 -0.860 16.257 1.00 58.12 234 ASN A C 1
ATOM 1716 O O . ASN A 1 234 ? -38.356 -0.924 15.570 1.00 58.12 234 ASN A O 1
ATOM 1720 N N . GLN A 1 235 ? -36.443 -1.848 16.285 1.00 54.50 235 GLN A N 1
ATOM 1721 C CA . GLN A 1 235 ? -36.616 -3.107 15.555 1.00 54.50 235 GLN A CA 1
ATOM 1722 C C . GLN A 1 235 ? -37.687 -4.011 16.181 1.00 54.50 235 GLN A C 1
ATOM 1724 O O . GLN A 1 235 ? -38.436 -4.654 15.448 1.00 54.50 235 GLN A O 1
ATOM 1729 N N . ALA A 1 236 ? -37.801 -4.033 17.512 1.00 53.75 236 ALA A N 1
ATOM 1730 C CA . ALA A 1 236 ? -38.858 -4.759 18.217 1.00 53.75 236 ALA A CA 1
ATOM 1731 C C . ALA A 1 236 ? -40.246 -4.125 17.998 1.00 53.75 236 ALA A C 1
ATOM 1733 O O . ALA A 1 236 ? -41.235 -4.840 17.881 1.00 53.75 236 ALA A O 1
ATOM 1734 N N . LEU A 1 237 ? -40.322 -2.795 17.881 1.00 43.41 237 LEU A N 1
ATOM 1735 C CA . LEU A 1 237 ? -41.563 -2.065 17.585 1.00 43.41 237 LEU A CA 1
ATOM 1736 C C . LEU A 1 237 ? -41.980 -2.142 16.106 1.00 43.41 237 LEU A C 1
ATOM 1738 O O . LEU A 1 237 ? -43.168 -2.055 15.802 1.00 43.41 237 LEU A O 1
ATOM 1742 N N . ALA A 1 238 ? -41.027 -2.325 15.185 1.00 42.62 238 ALA A N 1
ATOM 1743 C CA . ALA A 1 238 ? -41.305 -2.529 13.760 1.00 42.62 238 ALA A CA 1
ATOM 1744 C C . ALA A 1 238 ? -41.936 -3.904 13.457 1.00 42.62 238 ALA A C 1
ATOM 1746 O O . ALA A 1 238 ? -42.519 -4.092 12.391 1.00 42.62 238 ALA A O 1
ATOM 1747 N N . GLN A 1 239 ? -41.870 -4.850 14.398 1.00 42.19 239 GLN A N 1
ATOM 1748 C CA . GLN A 1 239 ? -42.601 -6.114 14.339 1.00 42.19 239 GLN A CA 1
ATOM 1749 C C . GLN A 1 239 ? -43.991 -5.930 14.964 1.00 42.19 239 GLN A C 1
ATOM 1751 O O . GLN A 1 239 ? -44.234 -6.275 16.117 1.00 42.19 239 GLN A O 1
ATOM 1756 N N . THR A 1 240 ? -44.926 -5.359 14.204 1.00 29.50 240 THR A N 1
ATOM 1757 C CA . THR A 1 240 ? -46.353 -5.447 14.552 1.00 29.50 240 THR A CA 1
ATOM 1758 C C . THR A 1 240 ? -46.879 -6.853 14.219 1.00 29.50 240 THR A C 1
ATOM 1760 O O . THR A 1 240 ? -46.470 -7.437 13.214 1.00 29.50 240 THR A O 1
ATOM 1763 N N . PRO A 1 241 ? -47.762 -7.441 15.050 1.00 37.38 241 PRO A N 1
ATOM 1764 C CA . PRO A 1 241 ? -48.164 -8.838 14.935 1.00 37.38 241 PRO A CA 1
ATOM 1765 C C . PRO A 1 241 ? -49.173 -9.011 13.798 1.00 37.38 241 PRO A C 1
ATOM 1767 O O . PRO A 1 241 ? -50.384 -8.925 13.997 1.00 37.38 241 PRO A O 1
ATOM 1770 N N . ALA A 1 242 ? -48.686 -9.293 12.595 1.00 30.61 242 ALA A N 1
ATOM 1771 C CA . ALA A 1 242 ? -49.501 -9.950 11.590 1.00 30.61 242 ALA A CA 1
ATOM 1772 C C . ALA A 1 242 ? -49.400 -11.466 11.813 1.00 30.61 242 ALA A C 1
ATOM 1774 O O . ALA A 1 242 ? -48.351 -12.060 11.584 1.00 30.61 242 ALA A O 1
ATOM 1775 N N . ASN A 1 243 ? -50.527 -12.061 12.217 1.00 29.52 243 ASN A N 1
ATOM 1776 C CA . ASN A 1 243 ? -50.835 -13.496 12.192 1.00 29.52 243 ASN A CA 1
ATOM 1777 C C . ASN A 1 243 ? -50.601 -14.306 13.488 1.00 29.52 243 ASN A C 1
ATOM 1779 O O . ASN A 1 243 ? -49.774 -15.209 13.545 1.00 29.52 243 ASN A O 1
ATOM 1783 N N . PHE A 1 244 ? -51.431 -14.064 14.508 1.00 29.53 244 PHE A N 1
ATOM 1784 C CA . PHE A 1 244 ? -51.838 -15.128 15.436 1.00 29.53 244 PHE A CA 1
ATOM 1785 C C . PHE A 1 244 ? -53.287 -15.515 15.120 1.00 29.53 244 PHE A C 1
ATOM 1787 O O . PHE A 1 244 ? -54.223 -14.827 15.523 1.00 29.53 244 PHE A O 1
ATOM 1794 N N . SER A 1 245 ? -53.479 -16.615 14.389 1.00 27.92 245 SER A N 1
ATOM 1795 C CA . SER A 1 245 ? -54.767 -17.319 14.366 1.00 27.92 245 SER A CA 1
ATOM 1796 C C . SER A 1 245 ? -54.845 -18.256 15.582 1.00 27.92 245 SER A C 1
ATOM 1798 O O . SER A 1 245 ? -53.874 -18.965 15.854 1.00 27.92 245 SER A O 1
ATOM 1800 N N . PRO A 1 246 ? -55.960 -18.292 16.337 1.00 35.88 246 PRO A N 1
ATOM 1801 C CA . PRO A 1 246 ? -56.088 -19.133 17.516 1.00 35.88 246 PRO A CA 1
ATOM 1802 C C . PRO A 1 246 ? -56.655 -20.498 17.117 1.00 35.88 246 PRO A C 1
ATOM 1804 O O . PRO A 1 246 ? -57.859 -20.624 16.930 1.00 35.88 246 PRO A O 1
ATOM 1807 N N . ALA A 1 247 ? -55.787 -21.500 16.971 1.00 31.89 247 ALA A N 1
ATOM 1808 C CA . ALA A 1 247 ? -56.038 -22.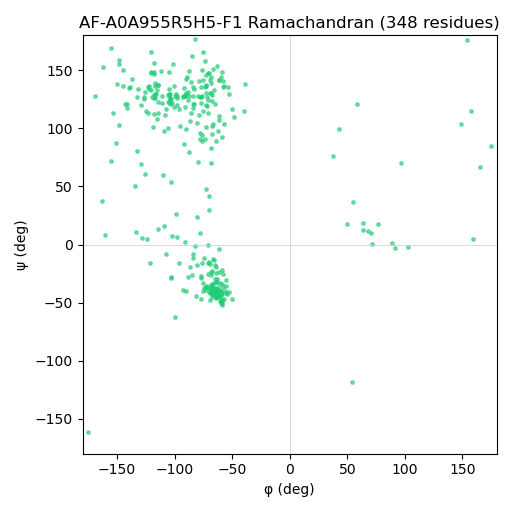927 17.226 1.00 31.89 247 ALA A CA 1
ATOM 1809 C C . ALA A 1 247 ? -55.031 -23.772 16.437 1.00 31.89 247 ALA A C 1
ATOM 1811 O O . ALA A 1 247 ? -55.069 -23.819 15.212 1.00 31.89 247 ALA A O 1
ATOM 1812 N N . GLY A 1 248 ? -54.166 -24.482 17.155 1.00 28.97 248 GLY A N 1
ATOM 1813 C CA . GLY A 1 248 ? -53.258 -25.464 16.573 1.00 28.97 248 GLY A CA 1
ATOM 1814 C C . GLY A 1 248 ? -51.973 -25.543 17.376 1.00 28.97 248 GLY A C 1
ATOM 1815 O O . GLY A 1 248 ? -51.141 -24.650 17.312 1.00 28.97 248 GLY A O 1
ATOM 1816 N N . ASN A 1 249 ? -51.846 -26.600 18.171 1.00 39.59 249 ASN A N 1
ATOM 1817 C CA . ASN A 1 249 ? -50.650 -26.920 18.934 1.00 39.59 249 ASN A CA 1
ATOM 1818 C C . ASN A 1 249 ? -49.473 -27.154 17.968 1.00 39.59 249 ASN A C 1
ATOM 1820 O O . ASN A 1 249 ? -49.442 -28.182 17.296 1.00 39.59 249 ASN A O 1
ATOM 1824 N N . VAL A 1 250 ? -48.528 -26.215 17.891 1.00 34.16 250 VAL A N 1
ATOM 1825 C CA . VAL A 1 250 ? -47.232 -26.407 17.226 1.00 34.16 250 VAL A CA 1
ATOM 1826 C C . VAL A 1 250 ? -46.116 -26.050 18.201 1.00 34.16 250 VAL A C 1
ATOM 1828 O O . VAL A 1 250 ? -46.112 -24.971 18.792 1.00 34.16 250 VAL A O 1
ATOM 1831 N N . ASP A 1 251 ? -45.203 -27.001 18.399 1.00 35.59 251 ASP A N 1
ATOM 1832 C CA . ASP A 1 251 ? -44.033 -26.878 19.264 1.00 35.59 251 ASP A CA 1
ATOM 1833 C C . ASP A 1 251 ? -43.199 -25.634 18.906 1.00 35.59 251 ASP A C 1
ATOM 1835 O O . ASP A 1 251 ? -42.874 -25.438 17.733 1.00 35.59 251 ASP A O 1
ATOM 1839 N N . PRO A 1 252 ? -42.740 -24.840 19.891 1.00 40.56 252 PRO A N 1
ATOM 1840 C CA . PRO A 1 252 ? -41.948 -23.633 19.640 1.00 40.56 252 PRO A CA 1
ATOM 1841 C C . PRO A 1 252 ? -40.518 -23.917 19.138 1.00 40.56 252 PRO A C 1
ATOM 1843 O O . PRO A 1 252 ? -39.763 -22.981 18.888 1.00 40.56 252 PRO A O 1
ATOM 1846 N N . PHE A 1 253 ? -40.137 -25.192 18.986 1.00 41.88 253 PHE A N 1
ATOM 1847 C CA . PHE A 1 253 ? -38.836 -25.633 18.463 1.00 41.88 253 PHE A CA 1
ATOM 1848 C C . PHE A 1 253 ? -38.948 -26.747 17.406 1.00 41.88 253 PHE A C 1
ATOM 1850 O O . PHE A 1 253 ? -37.942 -27.356 17.039 1.00 41.88 253 PHE A O 1
ATOM 1857 N N . GLY A 1 254 ? -40.159 -27.034 16.916 1.00 30.67 254 GLY A N 1
ATOM 1858 C CA . GLY A 1 254 ? -40.370 -27.994 15.837 1.00 30.67 254 GLY A CA 1
ATOM 1859 C C . GLY A 1 254 ? -40.002 -27.381 14.489 1.00 30.67 254 GLY A C 1
ATOM 1860 O O . GLY A 1 254 ? -40.489 -26.307 14.140 1.00 30.67 254 GLY A O 1
ATOM 1861 N N . VAL A 1 255 ? -39.145 -28.060 13.725 1.00 35.12 255 VAL A N 1
ATOM 1862 C CA . VAL A 1 255 ? -38.805 -27.699 12.342 1.00 35.12 255 VAL A CA 1
ATOM 1863 C C . VAL A 1 255 ? -40.042 -27.924 11.465 1.00 35.12 255 VAL A C 1
ATOM 1865 O O . VAL A 1 255 ? -40.196 -28.973 10.845 1.00 35.12 255 VAL A O 1
ATOM 1868 N N . ASN A 1 256 ? -40.950 -26.950 11.440 1.00 30.39 256 ASN A N 1
ATOM 1869 C CA . ASN A 1 256 ? -42.055 -26.928 10.493 1.00 30.39 256 ASN A CA 1
ATOM 1870 C C . ASN A 1 256 ? -41.516 -26.453 9.145 1.00 30.39 256 ASN A C 1
ATOM 1872 O O . ASN A 1 256 ? -41.359 -25.263 8.880 1.00 30.39 256 ASN A O 1
ATOM 1876 N N . ASN A 1 257 ? -41.205 -27.437 8.307 1.00 40.00 257 ASN A N 1
ATOM 1877 C CA . ASN A 1 257 ? -41.113 -27.300 6.865 1.00 40.00 257 ASN A CA 1
ATOM 1878 C C . ASN A 1 257 ? -42.525 -27.059 6.313 1.00 40.00 257 ASN A C 1
ATOM 1880 O O . ASN A 1 257 ? -43.104 -27.957 5.722 1.00 40.00 257 ASN A O 1
ATOM 1884 N N . ASP A 1 258 ? -43.088 -25.881 6.573 1.00 33.50 258 ASP A N 1
ATOM 1885 C CA . ASP A 1 258 ? -44.256 -25.390 5.856 1.00 33.50 258 ASP A CA 1
ATOM 1886 C C . ASP A 1 258 ? -44.122 -23.889 5.613 1.00 33.50 258 ASP A C 1
ATOM 1888 O O . ASP A 1 258 ? -43.994 -23.046 6.500 1.00 33.50 258 ASP A O 1
ATOM 1892 N N . ASN A 1 259 ? -44.083 -23.626 4.320 1.00 42.81 259 ASN A N 1
ATOM 1893 C CA . ASN A 1 259 ? -43.927 -22.379 3.618 1.00 42.81 259 ASN A CA 1
ATOM 1894 C C . ASN A 1 259 ? -45.209 -21.540 3.756 1.00 42.81 259 ASN A C 1
ATOM 1896 O O . ASN A 1 259 ? -46.291 -22.014 3.410 1.00 42.81 259 ASN A O 1
ATOM 1900 N N . GLY A 1 260 ? -45.106 -20.288 4.208 1.00 28.36 260 GLY A N 1
ATOM 1901 C CA . GLY A 1 260 ? -46.258 -19.383 4.221 1.00 28.36 260 GLY A CA 1
ATOM 1902 C C . GLY A 1 260 ? -45.987 -18.036 4.879 1.00 28.36 260 GLY A C 1
ATOM 1903 O O . GLY A 1 260 ? -46.301 -17.849 6.049 1.00 28.36 260 GLY A O 1
ATOM 1904 N N . GLY A 1 261 ? -45.433 -17.083 4.121 1.00 28.94 261 GLY A N 1
ATOM 1905 C CA . GLY A 1 261 ? -45.313 -15.695 4.585 1.00 28.94 261 GLY A CA 1
ATOM 1906 C C . GLY A 1 261 ? -44.267 -14.813 3.904 1.00 28.94 261 GLY A C 1
ATOM 1907 O O . GLY A 1 261 ? -44.107 -13.672 4.310 1.00 28.94 261 GLY A O 1
ATOM 1908 N N . PHE A 1 262 ? -43.577 -15.298 2.870 1.00 30.34 262 PHE A N 1
ATOM 1909 C CA . PHE A 1 262 ? -42.842 -14.457 1.927 1.00 30.34 262 PHE A CA 1
ATOM 1910 C C . PHE A 1 262 ? -43.513 -14.616 0.570 1.00 30.34 262 PHE A C 1
ATOM 1912 O O . PHE A 1 262 ? -43.446 -15.678 -0.048 1.00 30.34 262 PHE A O 1
ATOM 1919 N N . GLY A 1 263 ? -44.223 -13.576 0.137 1.00 28.84 263 GLY A N 1
ATOM 1920 C CA . GLY A 1 263 ? -44.782 -13.495 -1.204 1.00 28.84 263 GLY A CA 1
ATOM 1921 C C . GLY A 1 263 ? -43.657 -13.472 -2.233 1.00 28.84 263 GLY A C 1
ATOM 1922 O O . GLY A 1 263 ? -43.148 -12.417 -2.576 1.00 28.84 263 GLY A O 1
ATOM 1923 N N . ASN A 1 264 ? -43.257 -14.666 -2.660 1.00 35.78 264 ASN A N 1
ATOM 1924 C CA . ASN A 1 264 ? -42.863 -15.025 -4.013 1.00 35.78 264 ASN A CA 1
ATOM 1925 C C . ASN A 1 264 ? -42.061 -13.973 -4.817 1.00 35.78 264 ASN A C 1
ATOM 1927 O O . ASN A 1 264 ? -42.570 -13.403 -5.775 1.00 35.78 264 ASN A O 1
ATOM 1931 N N . LEU A 1 265 ? -40.771 -13.820 -4.500 1.00 33.22 265 LEU A N 1
ATOM 1932 C CA . LEU A 1 265 ? -39.736 -13.407 -5.470 1.00 33.22 265 LEU A CA 1
ATOM 1933 C C . LEU A 1 265 ? -38.959 -14.629 -6.002 1.00 33.22 265 LEU A C 1
ATOM 1935 O O . LEU A 1 265 ? -37.799 -14.543 -6.392 1.00 33.22 265 LEU A O 1
ATOM 1939 N N . GLY A 1 266 ? -39.610 -15.794 -5.994 1.00 29.70 266 GLY A N 1
ATOM 1940 C CA . GLY A 1 266 ? -39.036 -17.085 -6.345 1.00 29.70 266 GLY A CA 1
ATOM 1941 C C . GLY A 1 266 ? -39.954 -17.883 -7.259 1.00 29.70 266 GLY A C 1
ATOM 1942 O O . GLY A 1 266 ? -40.227 -19.040 -6.969 1.00 29.70 266 GLY A O 1
ATOM 1943 N N . ASN A 1 267 ? -40.432 -17.277 -8.350 1.00 32.44 267 ASN A N 1
ATOM 1944 C CA . ASN A 1 267 ? -40.781 -18.032 -9.553 1.00 32.44 267 ASN A CA 1
ATOM 1945 C C . ASN A 1 267 ? -40.705 -17.161 -10.817 1.00 32.44 267 ASN A C 1
ATOM 1947 O O . ASN A 1 267 ? -41.714 -16.818 -11.423 1.00 32.44 267 ASN A O 1
ATOM 1951 N N . LEU A 1 268 ? -39.480 -16.834 -11.216 1.00 29.19 268 LEU A N 1
ATOM 1952 C CA . LEU A 1 268 ? -39.091 -16.801 -12.623 1.00 29.19 268 LEU A CA 1
ATOM 1953 C C . LEU A 1 268 ? -37.813 -17.630 -12.725 1.00 29.19 268 LEU A C 1
ATOM 1955 O O . LEU A 1 268 ? -36.714 -17.113 -12.891 1.00 29.19 268 LEU A O 1
ATOM 1959 N N . ALA A 1 269 ? -37.952 -18.942 -12.543 1.00 27.30 269 ALA A N 1
ATOM 1960 C CA . ALA A 1 269 ? -36.999 -19.840 -13.163 1.00 27.30 269 ALA A CA 1
ATOM 1961 C C . ALA A 1 269 ? -37.176 -19.682 -14.683 1.00 27.30 269 ALA A C 1
ATOM 1963 O O . ALA A 1 269 ? -38.273 -19.962 -15.175 1.00 27.30 269 ALA A O 1
ATOM 1964 N N . PRO A 1 270 ? -36.152 -19.294 -15.460 1.00 32.75 270 PRO A N 1
ATOM 1965 C CA . PRO A 1 270 ? -36.072 -19.815 -16.803 1.00 32.75 270 PRO A CA 1
ATOM 1966 C C . PRO A 1 270 ? -35.789 -21.310 -16.636 1.00 32.75 270 PRO A C 1
ATOM 1968 O O . PRO A 1 270 ? -34.684 -21.739 -16.302 1.00 32.75 270 PRO A O 1
ATOM 1971 N N . SER A 1 271 ? -36.824 -22.128 -16.810 1.00 34.34 271 SER A N 1
ATOM 1972 C CA . SER A 1 271 ? -36.634 -23.502 -17.253 1.00 34.34 271 SER A CA 1
ATOM 1973 C C . SER A 1 271 ? -35.929 -23.421 -18.603 1.00 34.34 271 SER A C 1
ATOM 1975 O O . SER A 1 271 ? -36.583 -23.144 -19.603 1.00 34.34 271 SER A O 1
ATOM 1977 N N . ASN A 1 272 ? -34.598 -23.476 -18.555 1.00 32.78 272 ASN A N 1
ATOM 1978 C CA . ASN A 1 272 ? -33.620 -23.890 -19.565 1.00 32.78 272 ASN A CA 1
ATOM 1979 C C . ASN A 1 272 ? -32.259 -23.385 -19.074 1.00 32.78 272 ASN A C 1
ATOM 1981 O O . ASN A 1 272 ? -31.660 -22.468 -19.624 1.00 32.78 272 ASN A O 1
ATOM 1985 N N . ASN A 1 273 ? -31.811 -23.966 -17.963 1.00 34.94 273 ASN A N 1
ATOM 1986 C CA . ASN A 1 273 ? -30.435 -23.852 -17.513 1.00 34.94 273 ASN A CA 1
ATOM 1987 C C . ASN A 1 273 ? -29.619 -24.856 -18.346 1.00 34.94 273 ASN A C 1
ATOM 1989 O O . ASN A 1 273 ? -29.256 -25.925 -17.858 1.00 34.94 273 ASN A O 1
ATOM 1993 N N . GLU A 1 274 ? -29.433 -24.549 -19.629 1.00 33.03 274 GLU A N 1
ATOM 1994 C CA . GLU A 1 274 ? -28.376 -25.154 -20.433 1.00 33.03 274 GLU A CA 1
ATOM 1995 C C . GLU A 1 274 ? -27.228 -24.145 -20.505 1.00 33.03 274 GLU A C 1
ATOM 1997 O O . GLU A 1 274 ? -27.415 -23.013 -20.934 1.00 33.03 274 GLU A O 1
ATOM 2002 N N . ASP A 1 275 ? -26.078 -24.564 -19.979 1.00 32.97 275 ASP A N 1
ATOM 2003 C CA . ASP A 1 275 ? -24.749 -23.973 -20.137 1.00 32.97 275 ASP A CA 1
ATOM 2004 C C . ASP A 1 275 ? -24.612 -22.437 -20.058 1.00 32.97 275 ASP A C 1
ATOM 2006 O O . ASP A 1 275 ? -24.664 -21.711 -21.045 1.00 32.97 275 ASP A O 1
ATOM 2010 N N . LEU A 1 276 ? -24.189 -21.947 -18.886 1.00 42.50 276 LEU A N 1
ATOM 2011 C CA . LEU A 1 276 ? -23.405 -20.706 -18.764 1.00 42.50 276 LEU A CA 1
ATOM 2012 C C . LEU A 1 276 ? -21.959 -20.919 -19.271 1.00 42.50 276 LEU A C 1
ATOM 2014 O O . LEU A 1 276 ? -20.985 -20.543 -18.616 1.00 42.50 276 LEU A O 1
ATOM 2018 N N . SER A 1 277 ? -21.798 -21.524 -20.449 1.00 44.75 277 SER A N 1
ATOM 2019 C CA . SER A 1 277 ? -20.637 -21.231 -21.282 1.00 44.75 277 SER A CA 1
ATOM 2020 C C . SER A 1 277 ? -20.844 -19.816 -21.811 1.00 44.75 277 SER A C 1
ATOM 2022 O O . SER A 1 277 ? -21.897 -19.541 -22.377 1.00 44.75 277 SER A O 1
ATOM 2024 N N . ALA A 1 278 ? -19.899 -18.904 -21.587 1.00 49.12 278 ALA A N 1
ATOM 2025 C CA . ALA A 1 278 ? -19.992 -17.556 -22.134 1.00 49.12 278 ALA A CA 1
ATOM 2026 C C . ALA A 1 278 ? -20.124 -17.640 -23.666 1.00 49.12 278 ALA A C 1
ATOM 2028 O O . ALA A 1 278 ? -19.154 -17.949 -24.359 1.00 49.12 278 ALA A O 1
ATOM 2029 N N . ASP A 1 279 ? -21.337 -17.431 -24.178 1.00 54.91 279 ASP A N 1
ATOM 2030 C CA . ASP A 1 279 ? -21.589 -17.334 -25.608 1.00 54.91 279 ASP A CA 1
ATOM 2031 C C . ASP A 1 279 ? -21.122 -15.952 -26.069 1.00 54.91 279 ASP A C 1
ATOM 2033 O O . ASP A 1 279 ? -21.830 -14.954 -25.946 1.00 54.91 279 ASP A O 1
ATOM 2037 N N . PHE A 1 280 ? -19.879 -15.899 -26.549 1.00 59.78 280 PHE A N 1
ATOM 2038 C CA . PHE A 1 280 ? -19.268 -14.700 -27.124 1.00 59.78 280 PHE A CA 1
ATOM 2039 C C . PHE A 1 280 ? -19.748 -14.423 -28.559 1.00 59.78 280 PHE A C 1
ATOM 2041 O O . PHE A 1 280 ? -19.175 -13.573 -29.241 1.00 59.78 280 PHE A O 1
ATOM 2048 N N . SER A 1 281 ? -20.768 -15.137 -29.053 1.00 71.81 281 SER A N 1
ATOM 2049 C CA . SER A 1 281 ? -21.417 -14.776 -30.310 1.00 71.81 281 SER A CA 1
ATOM 2050 C C . SER A 1 281 ? -22.087 -13.404 -30.201 1.00 71.81 281 SER A C 1
ATOM 2052 O O . SER A 1 281 ? -22.510 -12.976 -29.124 1.00 71.81 281 SER A O 1
ATOM 2054 N N . SER A 1 282 ? -22.236 -12.718 -31.337 1.00 65.88 282 SER A N 1
ATOM 2055 C CA . SER A 1 282 ? -22.965 -11.446 -31.395 1.00 65.88 282 SER A CA 1
ATOM 2056 C C . SER A 1 282 ? -24.386 -11.577 -30.839 1.00 65.88 282 SER A C 1
ATOM 2058 O O . SER A 1 282 ? -24.841 -10.684 -30.136 1.00 65.88 282 SER A O 1
ATOM 2060 N N . SER A 1 283 ? -25.056 -12.716 -31.055 1.00 68.50 283 SER A N 1
ATOM 2061 C CA . SER A 1 283 ? -26.367 -13.019 -30.467 1.00 68.50 283 SER A CA 1
ATOM 2062 C C . SER A 1 283 ? -26.339 -13.187 -28.945 1.00 68.50 283 SER A C 1
ATOM 2064 O O . SER A 1 283 ? -27.241 -12.686 -28.271 1.00 68.50 283 SER A O 1
ATOM 2066 N N . GLY A 1 284 ? -25.319 -13.856 -28.398 1.00 71.12 284 GLY A N 1
ATOM 2067 C CA . GLY A 1 284 ? -25.160 -14.053 -26.954 1.00 71.12 284 GLY A CA 1
ATOM 2068 C C . GLY A 1 284 ? -24.869 -12.743 -26.221 1.00 71.12 284 GLY A C 1
ATOM 2069 O O . GLY A 1 284 ? -25.478 -12.453 -25.188 1.00 71.12 284 GLY A O 1
ATOM 2070 N N . LEU A 1 285 ? -24.017 -11.895 -26.806 1.00 72.56 285 LEU A N 1
ATOM 2071 C CA . LEU A 1 285 ? -23.725 -10.555 -26.293 1.00 72.56 285 LEU A CA 1
ATOM 2072 C C . LEU A 1 285 ? -24.955 -9.635 -26.360 1.00 72.56 285 LEU A C 1
ATOM 2074 O O . LEU A 1 285 ? -25.233 -8.939 -25.385 1.00 72.56 285 LEU A O 1
ATOM 2078 N N . ASN A 1 286 ? -25.745 -9.693 -27.442 1.00 72.56 286 ASN A N 1
ATOM 2079 C CA . ASN A 1 286 ? -26.994 -8.929 -27.569 1.00 72.56 286 ASN A CA 1
ATOM 2080 C C . ASN A 1 286 ? -28.006 -9.292 -26.473 1.00 72.56 286 ASN A C 1
ATOM 2082 O O . ASN A 1 286 ? -28.601 -8.420 -25.843 1.00 72.56 286 ASN A O 1
ATOM 2086 N N . ALA A 1 287 ? -28.181 -10.594 -26.221 1.00 70.81 287 ALA A N 1
ATOM 2087 C CA . ALA A 1 287 ? -29.083 -11.089 -25.185 1.00 70.81 287 ALA A CA 1
ATOM 2088 C C . ALA A 1 287 ? -28.613 -10.692 -23.776 1.00 70.81 287 ALA A C 1
ATOM 2090 O O . ALA A 1 287 ? -29.429 -10.347 -22.919 1.00 70.81 287 ALA A O 1
ATOM 2091 N N . ALA A 1 288 ? -27.297 -10.697 -23.537 1.00 70.38 288 ALA A N 1
ATOM 2092 C CA . ALA A 1 288 ? -26.724 -10.258 -22.271 1.00 70.38 288 ALA A CA 1
ATOM 2093 C C . ALA A 1 288 ? -26.977 -8.762 -22.017 1.00 70.38 288 ALA A C 1
ATOM 2095 O O . ALA A 1 288 ? -27.392 -8.410 -20.911 1.00 70.38 288 ALA A O 1
ATOM 2096 N N . VAL A 1 289 ? -26.794 -7.910 -23.034 1.00 77.44 289 VAL A N 1
ATOM 2097 C CA . VAL A 1 289 ? -27.058 -6.462 -22.964 1.00 77.44 289 VAL A CA 1
ATOM 2098 C C . VAL A 1 289 ? -28.520 -6.183 -22.606 1.00 77.44 289 VAL A C 1
ATOM 2100 O O . VAL A 1 289 ? -28.767 -5.490 -21.619 1.00 77.44 289 VAL A O 1
ATOM 2103 N N . SER A 1 290 ? -29.483 -6.797 -23.302 1.00 77.12 290 SER A N 1
ATOM 2104 C CA . SER A 1 290 ? -30.908 -6.609 -22.982 1.00 77.12 290 SER A CA 1
ATOM 2105 C C . SER A 1 290 ? -31.283 -7.142 -21.597 1.00 77.12 290 SER A C 1
ATOM 2107 O O . SER A 1 290 ? -31.986 -6.476 -20.844 1.00 77.12 290 SER A O 1
ATOM 2109 N N . SER A 1 291 ? -30.728 -8.286 -21.176 1.00 74.31 291 SER A N 1
ATOM 2110 C CA . SER A 1 291 ? -30.973 -8.807 -19.821 1.00 74.31 291 SER A CA 1
ATOM 2111 C C . SER A 1 291 ? -30.413 -7.907 -18.708 1.00 74.31 291 SER A C 1
ATOM 2113 O O . SER A 1 291 ? -30.937 -7.884 -17.590 1.00 74.31 291 SER A O 1
ATOM 2115 N N . ALA A 1 292 ? -29.331 -7.174 -18.988 1.00 72.81 292 ALA A N 1
ATOM 2116 C CA . ALA A 1 292 ? -28.741 -6.222 -18.057 1.00 72.81 292 ALA A CA 1
ATOM 2117 C C . ALA A 1 292 ? -29.576 -4.937 -17.974 1.00 72.81 292 ALA A C 1
ATOM 2119 O O . ALA A 1 292 ? -29.787 -4.438 -16.867 1.00 72.81 292 ALA A O 1
ATOM 2120 N N . ALA A 1 293 ? -30.095 -4.457 -19.109 1.00 75.62 293 ALA A N 1
ATOM 2121 C CA . ALA A 1 293 ? -31.034 -3.341 -19.160 1.00 75.62 293 ALA A CA 1
ATOM 2122 C C . ALA A 1 293 ? -32.318 -3.659 -18.374 1.00 75.62 293 ALA A C 1
ATOM 2124 O O . ALA A 1 293 ? -32.670 -2.912 -17.461 1.00 75.62 293 ALA A O 1
ATOM 2125 N N . ASP A 1 294 ? -32.933 -4.828 -18.595 1.00 79.25 294 ASP A N 1
ATOM 2126 C CA . ASP A 1 294 ? -34.124 -5.279 -17.856 1.00 79.25 294 ASP A CA 1
ATOM 2127 C C . ASP A 1 294 ? -33.908 -5.276 -16.333 1.00 79.25 294 ASP A C 1
ATOM 2129 O O . ASP A 1 294 ? -34.762 -4.834 -15.558 1.00 79.25 294 ASP A O 1
ATOM 2133 N N . ARG A 1 295 ? -32.737 -5.738 -15.877 1.00 74.50 295 ARG A N 1
ATOM 2134 C CA . ARG A 1 295 ? -32.371 -5.710 -14.452 1.00 74.50 295 ARG A CA 1
ATOM 2135 C C . ARG A 1 295 ? -32.187 -4.287 -13.935 1.00 74.50 295 ARG A C 1
ATOM 2137 O O . ARG A 1 295 ? -32.581 -4.008 -12.803 1.00 74.50 295 ARG A O 1
ATOM 2144 N N . ALA A 1 296 ? -31.601 -3.397 -14.732 1.00 73.50 296 ALA A N 1
ATOM 2145 C CA . ALA A 1 296 ? -31.437 -1.995 -14.367 1.00 73.50 296 ALA A CA 1
ATOM 2146 C C . ALA A 1 296 ? -32.798 -1.290 -14.223 1.00 73.50 296 ALA A C 1
ATOM 2148 O O . ALA A 1 296 ? -33.002 -0.581 -13.238 1.00 73.50 296 ALA A O 1
ATOM 2149 N N . HIS A 1 297 ? -33.756 -1.551 -15.122 1.00 85.25 297 HIS A N 1
ATOM 2150 C CA . HIS A 1 297 ? -35.132 -1.054 -14.998 1.00 85.25 297 HIS A CA 1
ATOM 2151 C C . HIS A 1 297 ? -35.799 -1.539 -13.701 1.00 85.25 297 HIS A C 1
ATOM 2153 O O . HIS A 1 297 ? -36.293 -0.720 -12.929 1.00 85.25 297 HIS A O 1
ATOM 2159 N N . GLN A 1 298 ? -35.716 -2.839 -13.392 1.00 80.62 298 GLN A N 1
ATOM 2160 C CA . GLN A 1 298 ? -36.310 -3.414 -12.174 1.00 80.62 298 GLN A CA 1
ATOM 2161 C C . GLN A 1 298 ? -35.733 -2.833 -10.874 1.00 80.62 298 GLN A C 1
ATOM 2163 O O . GLN A 1 298 ? -36.463 -2.624 -9.899 1.00 80.62 298 GLN A O 1
ATOM 2168 N N . VAL A 1 299 ? -34.419 -2.586 -10.832 1.00 82.50 299 VAL A N 1
ATOM 2169 C CA . VAL A 1 299 ? -33.758 -1.982 -9.665 1.00 82.50 299 VAL A CA 1
ATOM 2170 C C . VAL A 1 299 ? -34.172 -0.520 -9.504 1.00 82.50 299 VAL A C 1
ATOM 2172 O O . VAL A 1 299 ? -34.455 -0.100 -8.380 1.00 82.50 299 VAL A O 1
ATOM 2175 N N . THR A 1 300 ? -34.251 0.228 -10.606 1.00 80.31 300 THR A N 1
ATOM 2176 C CA . THR A 1 300 ? -34.736 1.615 -10.623 1.00 80.31 300 THR A CA 1
ATOM 2177 C C . THR A 1 300 ? -36.172 1.694 -10.109 1.00 80.31 300 THR A C 1
ATOM 2179 O O . THR A 1 300 ? -36.429 2.431 -9.159 1.00 80.31 300 THR A O 1
ATOM 2182 N N . ASP A 1 301 ? -37.081 0.866 -10.627 1.00 81.31 301 ASP A N 1
ATOM 2183 C CA . ASP A 1 301 ? -38.476 0.816 -10.171 1.00 81.31 301 ASP A CA 1
ATOM 2184 C C . ASP A 1 301 ? -38.575 0.517 -8.671 1.00 81.31 301 ASP A C 1
ATOM 2186 O O . ASP A 1 301 ? -39.234 1.234 -7.921 1.00 81.31 301 ASP A O 1
ATOM 2190 N N . SER A 1 302 ? -37.823 -0.484 -8.204 1.00 79.19 302 SER A N 1
ATOM 2191 C CA . SER A 1 302 ? -37.796 -0.871 -6.788 1.00 79.19 302 SER A CA 1
ATOM 2192 C C . SER A 1 302 ? -37.258 0.231 -5.867 1.00 79.19 302 SER A C 1
ATOM 2194 O O . SER A 1 302 ? -37.610 0.280 -4.683 1.00 79.19 302 SER A O 1
ATOM 2196 N N . ALA A 1 303 ? -36.362 1.084 -6.370 1.00 73.38 303 ALA A N 1
ATOM 2197 C CA . ALA A 1 303 ? -35.824 2.217 -5.631 1.00 73.38 303 ALA A CA 1
ATOM 2198 C C . ALA A 1 303 ? -36.837 3.368 -5.570 1.00 73.38 303 ALA A C 1
ATOM 2200 O O . ALA A 1 303 ? -37.088 3.892 -4.481 1.00 73.38 303 ALA A O 1
ATOM 2201 N N . PHE A 1 304 ? -37.456 3.718 -6.700 1.00 83.81 304 PHE A N 1
ATOM 2202 C CA . PHE A 1 304 ? -38.449 4.790 -6.762 1.00 83.81 304 PHE A CA 1
ATOM 2203 C C . PHE A 1 304 ? -39.732 4.445 -6.000 1.00 83.81 304 PHE A C 1
ATOM 2205 O O . PHE A 1 304 ? -40.210 5.291 -5.252 1.00 83.81 304 PHE A O 1
ATOM 2212 N N . ASP A 1 305 ? -40.180 3.187 -5.992 1.00 84.81 305 ASP A N 1
ATOM 2213 C CA . ASP A 1 305 ? -41.335 2.748 -5.189 1.00 84.81 305 ASP A CA 1
ATOM 2214 C C . ASP A 1 305 ? -41.152 2.983 -3.670 1.00 84.81 305 ASP A C 1
ATOM 2216 O O . ASP A 1 305 ? -42.122 3.076 -2.914 1.00 84.81 305 ASP A O 1
ATOM 2220 N N . ARG A 1 306 ? -39.904 3.111 -3.193 1.00 82.00 306 ARG A N 1
ATOM 2221 C CA . ARG A 1 306 ? -39.590 3.477 -1.797 1.00 82.00 306 ARG A CA 1
ATOM 2222 C C . ARG A 1 306 ? -39.502 4.987 -1.576 1.00 82.00 306 ARG A C 1
ATOM 2224 O O . ARG A 1 306 ? -39.725 5.446 -0.455 1.00 82.00 306 ARG A O 1
ATOM 2231 N N . VAL A 1 307 ? -39.141 5.744 -2.610 1.00 77.62 307 VAL A N 1
ATOM 2232 C CA . VAL A 1 307 ? -38.895 7.195 -2.560 1.00 77.62 307 VAL A CA 1
ATOM 2233 C C . VAL A 1 307 ? -40.173 7.988 -2.837 1.00 77.62 307 VAL A C 1
ATOM 2235 O O . VAL A 1 307 ? -40.446 8.961 -2.132 1.00 77.62 307 VAL A O 1
ATOM 2238 N N . ASP A 1 308 ? -40.993 7.534 -3.781 1.00 84.50 308 ASP A N 1
ATOM 2239 C CA . ASP A 1 308 ? -42.254 8.147 -4.203 1.00 84.50 308 ASP A CA 1
ATOM 2240 C C . ASP A 1 308 ? -43.209 8.480 -3.035 1.00 84.50 308 ASP A C 1
ATOM 2242 O O . ASP A 1 308 ? -43.638 9.636 -2.947 1.00 84.50 308 ASP A O 1
ATOM 2246 N N . PRO A 1 309 ? -43.475 7.586 -2.053 1.00 83.94 309 PRO A N 1
ATOM 2247 C CA . PRO A 1 309 ? -44.353 7.923 -0.926 1.00 83.94 309 PRO A CA 1
ATOM 2248 C C . PRO A 1 309 ? -43.768 8.994 0.007 1.00 83.94 309 PRO A C 1
ATOM 2250 O O . PRO A 1 309 ? -44.504 9.668 0.732 1.00 83.94 309 PRO A O 1
ATOM 2253 N N . VAL A 1 310 ? -42.444 9.167 0.031 1.00 84.12 310 VAL A N 1
ATOM 2254 C CA . VAL A 1 310 ? -41.791 10.240 0.793 1.00 84.12 310 VAL A CA 1
ATOM 2255 C C . VAL A 1 310 ? -41.845 11.544 0.003 1.00 84.12 310 VAL A C 1
ATOM 2257 O O . VAL A 1 310 ? -42.200 12.573 0.576 1.00 84.12 310 VAL A O 1
ATOM 2260 N N . ALA A 1 311 ? -41.560 11.496 -1.301 1.00 80.00 311 ALA A N 1
ATOM 2261 C CA . ALA A 1 311 ? -41.593 12.641 -2.206 1.00 80.00 311 ALA A CA 1
ATOM 2262 C C . ALA A 1 311 ? -42.992 13.272 -2.298 1.00 80.00 311 ALA A C 1
ATOM 2264 O O . ALA A 1 311 ? -43.121 14.498 -2.267 1.00 80.00 311 ALA A O 1
ATOM 2265 N N . GLU A 1 312 ? -44.046 12.454 -2.325 1.00 86.25 312 GLU A N 1
ATOM 2266 C CA . GLU A 1 312 ? -45.435 12.922 -2.309 1.00 86.25 312 GLU A CA 1
ATOM 2267 C C . GLU A 1 312 ? -45.756 13.692 -1.017 1.00 86.25 312 GLU A C 1
ATOM 2269 O O . GLU A 1 312 ? -46.343 14.775 -1.055 1.00 86.25 312 GLU A O 1
ATOM 2274 N N . ARG A 1 313 ? -45.268 13.208 0.134 1.00 83.88 313 ARG A N 1
ATOM 2275 C CA . ARG A 1 313 ? -45.483 13.849 1.444 1.00 83.88 313 ARG A CA 1
ATOM 2276 C C . ARG A 1 313 ? -44.768 15.189 1.606 1.00 83.88 313 ARG A C 1
ATOM 2278 O O . ARG A 1 313 ? -45.197 15.991 2.434 1.00 83.88 313 ARG A O 1
ATOM 2285 N N . VAL A 1 314 ? -43.695 15.432 0.854 1.00 85.38 314 VAL A N 1
ATOM 2286 C CA . VAL A 1 314 ? -42.931 16.694 0.888 1.00 85.38 314 VAL A CA 1
ATOM 2287 C C . VAL A 1 314 ? -43.244 17.623 -0.290 1.00 85.38 314 VAL A C 1
ATOM 2289 O O . VAL A 1 314 ? -42.601 18.658 -0.435 1.00 85.38 314 VAL A O 1
ATOM 2292 N N . GLY A 1 315 ? -44.244 17.290 -1.117 1.00 82.69 315 GLY A N 1
ATOM 2293 C CA . GLY A 1 315 ? -44.672 18.117 -2.251 1.00 82.69 315 GLY A CA 1
ATOM 2294 C C . GLY A 1 315 ? -43.753 18.051 -3.477 1.00 82.69 315 GLY A C 1
ATOM 2295 O O . GLY A 1 315 ? -43.841 18.915 -4.345 1.00 82.69 315 GLY A O 1
ATOM 2296 N N . LEU A 1 316 ? -42.888 17.034 -3.566 1.00 87.69 316 LEU A N 1
ATOM 2297 C CA . LEU A 1 316 ? -41.924 16.830 -4.656 1.00 87.69 316 LEU A CA 1
ATOM 2298 C C . LEU A 1 316 ? -42.282 15.634 -5.561 1.00 87.69 316 LEU A C 1
ATOM 2300 O O . LEU A 1 316 ? -41.447 15.179 -6.335 1.00 87.69 316 LEU A O 1
ATOM 2304 N N . GLY A 1 317 ? -43.518 15.122 -5.511 1.00 83.12 317 GLY A N 1
ATOM 2305 C CA . GLY A 1 317 ? -43.936 13.941 -6.289 1.00 83.12 317 GLY A CA 1
ATOM 2306 C C . GLY A 1 317 ? -43.718 14.072 -7.806 1.00 83.12 317 GLY A C 1
ATOM 2307 O O . GLY A 1 317 ? -43.208 13.150 -8.442 1.00 83.12 317 GLY A O 1
ATOM 2308 N N . ASN A 1 318 ? -43.988 15.253 -8.377 1.00 87.06 318 ASN A N 1
ATOM 2309 C CA . ASN A 1 318 ? -43.7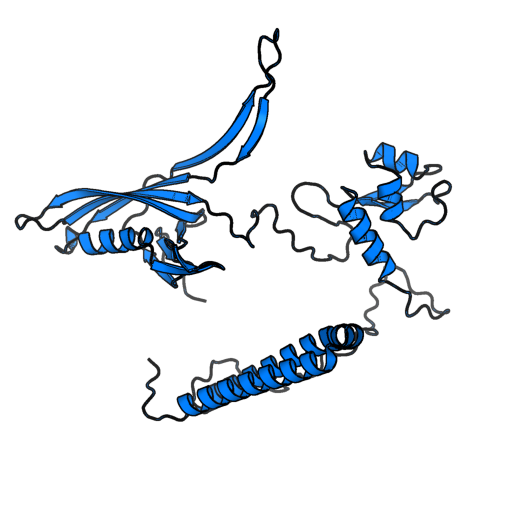30 15.522 -9.799 1.00 87.06 318 ASN A CA 1
ATOM 2310 C C . ASN A 1 318 ? -42.230 15.470 -10.142 1.00 87.06 318 ASN A C 1
ATOM 2312 O O . ASN A 1 318 ? -41.870 15.067 -11.241 1.00 87.06 318 ASN A O 1
ATOM 2316 N N . GLN A 1 319 ? -41.356 15.859 -9.205 1.00 88.19 319 GLN A N 1
ATOM 2317 C CA . GLN A 1 319 ? -39.904 15.791 -9.394 1.00 88.19 319 GLN A CA 1
ATOM 2318 C C . GLN A 1 319 ? -39.393 14.349 -9.286 1.00 88.19 319 GLN A C 1
ATOM 2320 O O . GLN A 1 319 ? -38.526 13.967 -10.061 1.00 88.19 319 GLN A O 1
ATOM 2325 N N . SER A 1 320 ? -39.960 13.543 -8.379 1.00 86.50 320 SER A N 1
ATOM 2326 C CA . SER A 1 320 ? -39.655 12.105 -8.273 1.00 86.50 320 SER A CA 1
ATOM 2327 C C . SER A 1 320 ? -40.036 11.355 -9.549 1.00 86.50 320 SER A C 1
ATOM 2329 O O . SER A 1 320 ? -39.245 10.585 -10.083 1.00 86.50 320 SER A O 1
ATOM 2331 N N . THR A 1 321 ? -41.216 11.665 -10.097 1.00 89.00 321 THR A N 1
ATOM 2332 C CA . THR A 1 321 ? -41.703 11.067 -11.349 1.00 89.00 321 THR A CA 1
ATOM 2333 C C . THR A 1 321 ? -40.812 11.446 -12.534 1.00 89.00 321 THR A C 1
ATOM 2335 O O . THR A 1 321 ? -40.409 10.571 -13.293 1.00 89.00 321 THR A O 1
ATOM 2338 N N . ALA A 1 322 ? -40.443 12.728 -12.658 1.00 90.00 322 ALA A N 1
ATOM 2339 C CA . ALA A 1 322 ? -39.537 13.191 -13.711 1.00 90.00 322 ALA A CA 1
ATOM 2340 C C . ALA A 1 322 ? -38.141 12.550 -13.604 1.00 90.00 322 ALA A C 1
ATOM 2342 O O . ALA A 1 322 ? -37.577 12.136 -14.611 1.00 90.00 322 ALA A O 1
ATOM 2343 N N . ALA A 1 323 ? -37.608 12.406 -12.386 1.00 88.81 323 ALA A N 1
ATOM 2344 C CA . ALA A 1 323 ? -36.325 11.745 -12.160 1.00 88.81 323 ALA A CA 1
ATOM 2345 C C . ALA A 1 323 ? -36.366 10.246 -12.512 1.00 88.81 323 ALA A C 1
ATOM 2347 O O . ALA A 1 323 ? -35.397 9.717 -13.049 1.00 88.81 323 ALA A O 1
ATOM 2348 N N . ARG A 1 324 ? -37.481 9.554 -12.239 1.00 91.12 324 ARG A N 1
ATOM 2349 C CA . ARG A 1 324 ? -37.673 8.148 -12.633 1.00 91.12 324 ARG A CA 1
ATOM 2350 C C . ARG A 1 324 ? -37.655 7.988 -14.153 1.00 91.12 324 ARG A C 1
ATOM 2352 O O . ARG A 1 324 ? -37.007 7.079 -14.664 1.00 91.12 324 ARG A O 1
ATOM 2359 N N . GLU A 1 325 ? -38.337 8.881 -14.866 1.00 91.69 325 GLU A N 1
ATOM 2360 C CA . GLU A 1 325 ? -38.392 8.881 -16.331 1.00 91.69 325 GLU A CA 1
ATOM 2361 C C . GLU A 1 325 ? -37.011 9.147 -16.955 1.00 91.69 325 GLU A C 1
ATOM 2363 O O . GLU A 1 325 ? -36.584 8.387 -17.822 1.00 91.69 325 GLU A O 1
ATOM 2368 N N . GLU A 1 326 ? -36.265 10.127 -16.434 1.00 92.56 326 GLU A N 1
ATOM 2369 C CA . GLU A 1 326 ? -34.902 10.450 -16.886 1.00 92.56 326 GLU A CA 1
ATOM 2370 C C . GLU A 1 326 ? -33.936 9.261 -16.724 1.00 92.56 326 GLU A C 1
ATOM 2372 O O . GLU A 1 326 ? -33.142 8.960 -17.617 1.00 92.56 326 GLU A O 1
ATOM 2377 N N . VAL A 1 327 ? -34.030 8.526 -15.609 1.00 92.12 327 VAL A N 1
ATOM 2378 C CA . VAL A 1 327 ? -33.192 7.338 -15.381 1.00 92.12 327 VAL A CA 1
ATOM 2379 C C . VAL A 1 327 ? -33.541 6.213 -16.358 1.00 92.12 327 VAL A C 1
ATOM 2381 O O . VAL A 1 327 ? -32.640 5.550 -16.871 1.00 92.12 327 VAL A O 1
ATOM 2384 N N . HIS A 1 328 ? -34.823 5.988 -16.650 1.00 92.88 328 HIS A N 1
ATOM 2385 C CA . HIS A 1 328 ? -35.221 4.985 -17.639 1.00 92.88 328 HIS A CA 1
ATOM 2386 C C . HIS A 1 328 ? -34.795 5.360 -19.061 1.00 92.88 328 HIS A C 1
ATOM 2388 O O . HIS A 1 328 ? -34.358 4.485 -19.807 1.00 92.88 328 HIS A O 1
ATOM 2394 N N . GLU A 1 329 ? -34.871 6.639 -19.428 1.00 93.62 329 GLU A N 1
ATOM 2395 C CA . GLU A 1 329 ? -34.380 7.131 -20.717 1.00 93.62 329 GLU A CA 1
ATOM 2396 C C . GLU A 1 329 ? -32.866 6.913 -20.856 1.00 93.62 329 GLU A C 1
ATOM 2398 O O . GLU A 1 329 ? -32.409 6.393 -21.876 1.00 93.62 329 GLU A O 1
ATOM 2403 N N . ALA A 1 330 ? -32.095 7.185 -19.799 1.00 91.44 330 ALA A N 1
ATOM 2404 C CA . ALA A 1 330 ? -30.656 6.934 -19.782 1.00 91.44 330 ALA A CA 1
ATOM 2405 C C . ALA A 1 330 ? -30.305 5.440 -19.922 1.00 91.44 330 ALA A C 1
ATOM 2407 O O . ALA A 1 330 ? -29.351 5.095 -20.622 1.00 91.44 330 ALA A O 1
ATOM 2408 N N . ILE A 1 331 ? -31.070 4.541 -19.287 1.00 90.38 331 ILE A N 1
ATOM 2409 C CA . ILE A 1 331 ? -30.871 3.088 -19.434 1.00 90.38 331 ILE A CA 1
ATOM 2410 C C . ILE A 1 331 ? -31.120 2.662 -20.888 1.00 90.38 331 ILE A C 1
ATOM 2412 O O . ILE A 1 331 ? -30.286 1.959 -21.462 1.00 90.38 331 ILE A O 1
ATOM 2416 N N . ASN A 1 332 ? -32.202 3.150 -21.502 1.00 91.38 332 ASN A N 1
ATOM 2417 C CA . ASN A 1 332 ? -32.526 2.867 -22.901 1.00 91.38 332 ASN A CA 1
ATOM 2418 C C . ASN A 1 332 ? -31.443 3.386 -23.865 1.00 91.38 332 ASN A C 1
ATOM 2420 O O . ASN A 1 332 ? -31.078 2.693 -24.814 1.00 91.38 332 ASN A O 1
ATOM 2424 N N . GLU A 1 333 ? -30.886 4.579 -23.620 1.00 91.38 333 GLU A N 1
ATOM 2425 C CA . GLU A 1 333 ? -29.818 5.137 -24.460 1.00 91.38 333 GLU A CA 1
ATOM 2426 C C . GLU A 1 333 ? -28.533 4.296 -24.380 1.00 91.38 333 GLU A C 1
ATOM 2428 O O . GLU A 1 333 ? -27.874 4.049 -25.395 1.00 91.38 333 GLU A O 1
ATOM 2433 N N . VAL A 1 334 ? -28.174 3.824 -23.183 1.00 89.06 334 VAL A N 1
ATOM 2434 C CA . VAL A 1 334 ? -27.007 2.953 -22.984 1.00 89.06 334 VAL A CA 1
ATOM 2435 C C . VAL A 1 334 ? -27.213 1.593 -23.647 1.00 89.06 334 VAL A C 1
ATOM 2437 O O . VAL A 1 334 ? -26.290 1.102 -24.301 1.00 89.06 334 VAL A O 1
ATOM 2440 N N . GLU A 1 335 ? -28.405 1.001 -23.526 1.00 88.69 335 GLU A N 1
ATOM 2441 C CA . GLU A 1 335 ? -28.744 -0.250 -24.209 1.00 88.69 335 GLU A CA 1
ATOM 2442 C C . GLU A 1 335 ? -28.629 -0.094 -25.731 1.00 88.69 335 GLU A C 1
ATOM 2444 O O . GLU A 1 335 ? -27.961 -0.894 -26.389 1.00 88.69 335 GLU A O 1
ATOM 2449 N N . GLN A 1 336 ? -29.211 0.966 -26.294 1.00 86.75 336 GLN A N 1
ATOM 2450 C CA . GLN A 1 336 ? -29.171 1.218 -27.731 1.00 86.75 336 GLN A CA 1
ATOM 2451 C C . GLN A 1 336 ? -27.737 1.412 -28.239 1.00 86.75 336 GLN A C 1
ATOM 2453 O O . GLN A 1 336 ? -27.346 0.795 -29.229 1.00 86.75 336 GLN A O 1
ATOM 2458 N N . ARG A 1 337 ? -26.914 2.189 -27.523 1.00 86.69 337 ARG A N 1
ATOM 2459 C CA . ARG A 1 337 ? -25.492 2.368 -27.863 1.00 86.69 337 ARG A CA 1
ATOM 2460 C C . ARG A 1 337 ? -24.710 1.057 -27.798 1.00 86.69 337 ARG A C 1
ATOM 2462 O O . ARG A 1 337 ? -23.810 0.849 -28.608 1.00 86.69 337 ARG A O 1
ATOM 2469 N N . ALA A 1 338 ? -25.025 0.181 -26.847 1.00 83.75 338 ALA A N 1
ATOM 2470 C CA . ALA A 1 338 ? -24.385 -1.125 -26.742 1.00 83.75 338 ALA A CA 1
ATOM 2471 C C . ALA A 1 338 ? -24.763 -2.040 -27.920 1.00 83.75 338 ALA A C 1
ATOM 2473 O O . ALA A 1 338 ? -23.873 -2.663 -28.501 1.00 83.75 338 ALA A O 1
ATOM 2474 N N . HIS A 1 339 ? -26.037 -2.068 -28.329 1.00 81.50 339 HIS A N 1
ATOM 2475 C CA . HIS A 1 339 ? -26.482 -2.798 -29.528 1.00 81.50 339 HIS A CA 1
ATOM 2476 C C . HIS A 1 339 ? -25.842 -2.248 -30.812 1.00 81.50 339 HIS A C 1
ATOM 2478 O O . HIS A 1 339 ? -25.387 -3.026 -31.650 1.00 81.50 339 HIS A O 1
ATOM 2484 N N . ASP A 1 340 ? -25.730 -0.924 -30.949 1.00 83.69 340 ASP A N 1
ATOM 2485 C CA . ASP A 1 340 ? -25.095 -0.284 -32.110 1.00 83.69 340 ASP A CA 1
ATOM 2486 C C . ASP A 1 340 ? -23.603 -0.644 -32.230 1.00 83.69 340 ASP A C 1
ATOM 2488 O O . ASP A 1 340 ? -23.097 -0.876 -33.331 1.00 83.69 340 ASP A O 1
ATOM 2492 N N . LEU A 1 341 ? -22.893 -0.738 -31.100 1.00 79.75 341 LEU A N 1
ATOM 2493 C CA . LEU A 1 341 ? -21.493 -1.174 -31.066 1.00 79.75 341 LEU A CA 1
ATOM 2494 C C . LEU A 1 341 ? -21.342 -2.656 -31.426 1.00 79.75 341 LEU A C 1
ATOM 2496 O O . LEU A 1 341 ? -20.417 -3.012 -32.153 1.00 79.75 341 LEU A O 1
ATOM 2500 N N . LEU A 1 342 ? -22.258 -3.506 -30.957 1.00 74.81 342 LEU A N 1
ATOM 2501 C CA . LEU A 1 342 ? -22.267 -4.940 -31.265 1.00 74.81 342 LEU A CA 1
ATOM 2502 C C . LEU A 1 342 ? -22.659 -5.241 -32.721 1.00 74.81 342 LEU A C 1
ATOM 2504 O O . LEU A 1 342 ? -22.270 -6.278 -33.258 1.00 74.81 342 LEU A O 1
ATOM 2508 N N . GLY A 1 343 ? -23.410 -4.346 -33.368 1.00 68.25 343 GLY A N 1
ATOM 2509 C CA . GLY A 1 343 ? -23.804 -4.449 -34.775 1.00 68.25 343 GLY A CA 1
ATOM 2510 C C . GLY A 1 343 ? -22.767 -3.931 -35.779 1.00 68.25 343 GLY A C 1
ATOM 2511 O O . GLY A 1 343 ? -22.959 -4.107 -36.984 1.00 68.25 343 GLY A O 1
ATOM 2512 N N . ASN A 1 344 ? -21.684 -3.292 -35.321 1.00 66.88 344 ASN A N 1
ATOM 2513 C CA . ASN A 1 344 ? -20.672 -2.703 -36.196 1.00 66.88 344 ASN A CA 1
ATOM 2514 C C . ASN A 1 344 ? -19.626 -3.753 -36.643 1.00 66.88 344 ASN A C 1
ATOM 2516 O O . ASN A 1 344 ? -18.880 -4.254 -35.801 1.00 66.88 344 ASN A O 1
ATOM 2520 N N . PRO A 1 345 ? -19.505 -4.062 -37.951 1.00 55.69 345 PRO A N 1
ATOM 2521 C CA . PRO A 1 345 ? -18.546 -5.050 -38.451 1.00 55.69 345 PRO A CA 1
ATOM 2522 C C . PRO A 1 345 ? -17.067 -4.650 -38.293 1.00 55.69 345 PRO A C 1
ATOM 2524 O O . PRO A 1 345 ? -16.210 -5.512 -38.457 1.00 55.69 345 PRO A O 1
ATOM 2527 N N . ASP A 1 346 ? -16.762 -3.387 -37.971 1.00 47.28 346 ASP A N 1
ATOM 2528 C CA . ASP A 1 346 ? -15.390 -2.894 -37.756 1.00 47.28 346 ASP A CA 1
ATOM 2529 C C . ASP A 1 346 ? -14.916 -2.998 -36.287 1.00 47.28 346 ASP A C 1
ATOM 2531 O O . ASP A 1 346 ? -13.811 -2.560 -35.954 1.00 47.28 346 ASP A O 1
ATOM 2535 N N . PHE A 1 347 ? -15.736 -3.548 -35.383 1.00 50.62 347 PHE A N 1
ATOM 2536 C CA . PHE A 1 347 ? -15.387 -3.716 -33.968 1.00 50.62 347 PHE A CA 1
ATOM 2537 C C . PHE A 1 347 ? -14.749 -5.098 -33.722 1.00 50.62 347 PHE A C 1
ATOM 2539 O O . PHE A 1 347 ? -15.422 -6.065 -33.371 1.00 50.62 347 PHE A O 1
ATOM 2546 N N . ASP A 1 348 ? -13.430 -5.198 -33.916 1.00 40.38 348 ASP A N 1
ATOM 2547 C CA . ASP A 1 348 ? -12.654 -6.392 -33.549 1.00 40.38 348 ASP A CA 1
ATOM 2548 C C . ASP A 1 348 ? -12.541 -6.505 -32.015 1.00 40.38 348 ASP A C 1
ATOM 2550 O O . ASP A 1 348 ? -11.887 -5.695 -31.350 1.00 40.38 348 ASP A O 1
ATOM 2554 N N . PHE A 1 349 ? -13.170 -7.537 -31.448 1.00 49.44 349 PHE A N 1
ATOM 2555 C CA . PHE A 1 349 ? -12.958 -7.955 -30.062 1.00 49.44 349 PHE A CA 1
ATOM 2556 C C . PHE A 1 349 ? -11.579 -8.631 -29.945 1.00 49.44 349 PHE A C 1
ATOM 2558 O O . PHE A 1 349 ? -11.422 -9.787 -30.338 1.00 49.44 349 PHE A O 1
ATOM 2565 N N . PHE A 1 350 ? -10.580 -7.899 -29.441 1.00 40.56 350 PHE A N 1
ATOM 2566 C CA . PHE A 1 350 ? -9.277 -8.446 -29.028 1.00 40.56 350 PHE A CA 1
ATOM 2567 C C . PHE A 1 350 ? -9.360 -9.202 -27.697 1.00 40.56 350 PHE A C 1
ATOM 2569 O O . PHE A 1 350 ? -10.066 -8.721 -26.780 1.00 40.56 350 PHE A O 1
#

Radius of gyration: 30.81 Å; Cα contacts (8 Å, |Δi|>4): 472; chains: 1; bounding box: 87×50×82 Å

Solvent-accessible surface area (backbone atoms only — not comparable to full-atom values): 21212 Å² total; per-residue (Å²): 139,84,82,86,77,85,79,53,30,33,37,33,34,72,80,75,76,47,75,50,72,46,86,46,65,58,89,54,78,44,78,47,79,48,74,44,68,45,69,47,91,65,85,90,58,98,67,65,56,75,43,83,74,49,77,49,67,38,35,42,38,37,50,40,53,44,76,21,70,90,79,70,46,66,36,56,66,62,52,51,57,59,49,50,45,58,40,62,73,40,79,40,87,49,103,86,48,86,45,67,36,49,42,42,34,39,37,38,44,81,93,48,71,48,51,21,34,57,74,45,76,48,77,47,77,76,38,62,46,98,88,65,48,44,20,23,34,41,35,40,40,33,31,35,43,53,79,44,96,84,49,38,49,107,68,54,61,63,74,84,73,88,65,100,68,94,66,54,72,42,61,97,48,74,34,34,46,77,45,67,36,48,81,92,40,30,47,60,56,54,16,60,76,68,78,45,55,44,67,38,30,47,44,36,36,71,88,58,87,50,64,76,68,53,64,58,67,42,77,42,50,40,44,68,46,63,70,55,10,52,53,45,28,53,55,58,64,69,60,66,90,83,82,85,79,94,81,78,97,71,65,98,82,59,88,72,92,70,89,85,87,75,89,73,93,78,80,81,73,73,91,71,89,68,70,95,61,85,52,83,45,70,68,42,49,50,53,51,49,52,56,50,43,55,51,50,52,55,53,48,52,61,50,44,71,67,43,44,72,55,28,50,75,73,75,38,37,72,56,50,52,51,52,53,51,53,53,52,52,52,49,53,52,52,46,52,53,51,50,55,54,68,70,39,92,85,64,80,87,128

Foldseek 3Di:
DDDDDPFWKWKAFPQPGDIQTAPDHFPDKDKDKDWDWDFDPDPPDPGTDIDTDGIFFIKIKTKGKAFQPVVPAASVVSVVVVVLQQDQDDWDDDPVDTDTGRTWMWIDGPPDIATFGWPDKDKDQDDADPVRGRGMIMIMTMTTGDQDPCNNDVQANDPQDDDPDDAGDGGDDRFKHKDFAA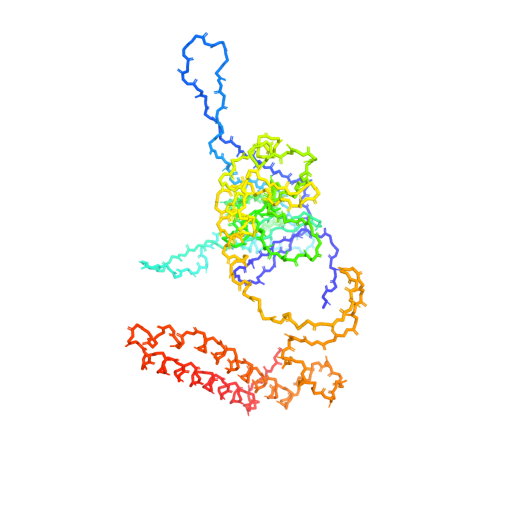VQRFLCNVCVVVVHHSVLQCLLCVVDPDRNDDDGGDITIGGPDNVSSPVNNVVVVVPDDDDDDPDDDDDPPDPPPDDDDDPDPPPPDPPPPDDPPQPPDLVSQLVVLVVVLVVQLVVLVVVLVVCQVVCVVVVNNVVSVVVSVVSNVVSVVVSVVSNVQSPDPPDDDD

Secondary structure (DSSP, 8-state):
------S--EEEETTT--EEE-SS--S-EEEE--EEEEEP--TT-SSPPEEEEEEPPPEEEEEEEEE-TTTT--SHHHHHHHHGGGS--EEEEETTEEEEEPPEEEEEETTEEEEEEEEEEEEEEEEE-TTS-EEEEEEEEEEEE---SS--TTTS-------SSS-EEETTEEEEEEEEPPTT--HHHHHHHHT--HHHHHHH-TT-S-TT-PPTT-EEEEESSHHHHHHHHHHHHS-------S-----TT-------SS--S-----S---------SHHHHHHHHHHHHHHHHHHHHHHHHHHHHHHHHTT-HHHHHHHHHHHHHHHHHHHHHHHHHHT-TT----

Mean predicted aligned error: 21.69 Å

Sequence (350 aa):
MAITSGGKAYFTNVDGGGTFYCQFNPKELKLEDTASWKPSDEQGQSKPLLTYEKGQPAVLSMDLIFDTTDSGGSVQGRVDALRGFLAATVAEADEGGQSTRPPHVDFHWKSFTFRGVVEKISASVLMFKADGTPMRAKVSVTMKERSEPNGGNTGSGSSVTLSSAGSIFSGAGVAARTTTVQPNQTMTQAAAANKSDFRTIANANPQISDPMNIPAGTQLVVPANNALANVLANQALAQTPANFSPAGNVDPFGVNNDNGGFGNLGNLAPSNNEDLSADFSSSGLNAAVSSAADRAHQVTDSAFDRVDPVAERVGLGNQSTAAREEVHEAINEVEQRAHDLLGNPDFDFF

pLDDT: mean 70.94, std 20.75, range [27.3, 95.31]

Nearest PDB structures (foldseek):
  6j0n-assembly1_b  TM=6.998E-01  e=4.251E-15  Photorhabdus asymbiotica subsp. asymbiotica ATCC 43949
  7aeb-assembly1_M  TM=6.943E-01  e=3.247E-14  Algoriphagus machipongonensis
  8kea-assembly1_U  TM=8.442E-01  e=2.173E-11  unclassified Caudoviricetes
  7b5h-assembly1_AK  TM=6.955E-01  e=1.895E-12  Nostoc sp. PCC 7120 = FACHB-418
  6rbk-assembly1_A  TM=6.336E-01  e=2.128E-12  Serratia entomophila